Protein AF-A0A5N5QIC4-F1 (afdb_monomer_lite)

Foldseek 3Di:
DDDDDDDDDDDDDDDDDDDDDDDDDDDDDDDDDDDDDDDDDDDDDDDDDDDDDDDDDDDDDDDDDDDDDDDPDPDPPQDPPDPQDPLLVLLLVLLVVLLVLLVVLLCLLQPQLLVLLVVLLVLLVVLLVQVVPAPPPDDRDCVVVVVSVVVNVVSLVSNVVSLVSLVVSLVVLVVSLVVLVVSLVVVCVVPNPVCQQVDASDPPQHGRSVVVSVVSVVLSVLSVVLSVLLVLLSLLSNLLSVPSPPVPVVPDDDDDDDDDDPDDPDPDPPPPDRSPCDPVVDRDDSVRNVVSSVVSNVSSVVSVVVSVVSSVNSCSVNVVVVVSSVVSVVVVD

Radius of gyration: 32.54 Å; chains: 1; bounding box: 91×90×84 Å

Organism: NCBI:txid1582974

Secondary structure (DSSP, 8-state):
-------------------------------------------------------------------------------------HHHHHHHHHHHHHHHHHHHHHHIIIIIIHHHHHHHHHHHHHHHHHHHTS-TTSPPPHHHHHHHHHHHHHHHHHHHHHHHHHHHHHHHHHHHHHHHHHHHHHHHHHH-HHHHHH-BSSTTTS-BHHHHHHHHHHHHHHHHHHHHHHHHHHHHHHHHHH-SSSSTTSS----------------S----SS----TT-PPPPHHHHHHHHHHHHHHHHHHHHHHHHHHHHHHHHHHHHHHHHHHHHHT--

pLDDT: mean 77.01, std 21.39, range [36.22, 98.38]

Structure (mmCIF, N/CA/C/O backbone):
data_AF-A0A5N5QIC4-F1
#
_entry.id   AF-A0A5N5QIC4-F1
#
loop_
_atom_site.group_PDB
_atom_site.id
_atom_site.type_symbol
_atom_site.label_atom_id
_atom_site.label_alt_id
_atom_site.label_comp_id
_atom_site.label_asym_id
_atom_site.label_entity_id
_atom_site.label_seq_id
_atom_site.pdbx_PDB_ins_code
_atom_site.Cartn_x
_atom_site.Cartn_y
_atom_site.Cartn_z
_atom_site.occupancy
_atom_site.B_iso_or_equiv
_atom_site.auth_seq_id
_atom_site.auth_comp_id
_atom_site.auth_asym_id
_atom_site.auth_atom_id
_atom_site.pdbx_PDB_model_num
ATOM 1 N N . MET A 1 1 ? 21.486 -48.100 10.233 1.00 45.78 1 MET A N 1
ATOM 2 C CA . MET A 1 1 ? 21.607 -48.459 8.801 1.00 45.78 1 MET A CA 1
ATOM 3 C C . MET A 1 1 ? 20.317 -49.123 8.325 1.00 45.78 1 MET A C 1
ATOM 5 O O . MET A 1 1 ? 20.041 -50.227 8.768 1.00 45.78 1 MET A O 1
ATOM 9 N N . SER A 1 2 ? 19.534 -48.437 7.484 1.00 41.03 2 SER A N 1
ATOM 10 C CA . SER A 1 2 ? 18.458 -48.936 6.587 1.00 41.03 2 SER A CA 1
ATOM 11 C C . SER A 1 2 ? 17.456 -47.796 6.393 1.00 41.03 2 SER A C 1
ATOM 13 O O . SER A 1 2 ? 16.821 -47.376 7.347 1.00 41.03 2 SER A O 1
ATOM 15 N N . LYS A 1 3 ? 17.511 -47.084 5.262 1.00 47.09 3 LYS A N 1
ATOM 16 C CA . LYS A 1 3 ? 16.831 -47.394 3.987 1.00 47.09 3 LYS A CA 1
ATOM 17 C C . LYS A 1 3 ? 15.308 -47.242 4.096 1.00 47.09 3 LYS A C 1
ATOM 19 O O . LYS A 1 3 ? 14.648 -48.163 4.561 1.00 47.09 3 LYS A O 1
ATOM 24 N N . ARG A 1 4 ? 14.775 -46.159 3.517 1.00 57.19 4 ARG A N 1
ATOM 25 C CA . ARG A 1 4 ? 13.918 -46.196 2.312 1.00 57.19 4 ARG A CA 1
ATOM 26 C C . ARG A 1 4 ? 13.495 -44.775 1.921 1.00 57.19 4 ARG A C 1
ATOM 28 O O . ARG A 1 4 ? 12.707 -44.135 2.600 1.00 57.19 4 ARG A O 1
ATOM 35 N N . LEU A 1 5 ? 14.074 -44.319 0.813 1.00 51.91 5 LEU A N 1
ATOM 36 C CA . LEU A 1 5 ? 13.647 -43.162 0.036 1.00 51.91 5 LEU A CA 1
ATOM 37 C C . LEU A 1 5 ? 12.333 -43.525 -0.666 1.00 51.91 5 LEU A C 1
ATOM 39 O O . LEU A 1 5 ? 12.271 -44.551 -1.347 1.00 51.91 5 LEU A O 1
ATOM 43 N N . ALA A 1 6 ? 11.299 -42.706 -0.488 1.00 53.69 6 ALA A N 1
ATOM 44 C CA . ALA A 1 6 ? 10.073 -42.788 -1.267 1.00 53.69 6 ALA A CA 1
ATOM 45 C C . ALA A 1 6 ? 10.261 -41.984 -2.560 1.00 53.69 6 ALA A C 1
ATOM 47 O O . ALA A 1 6 ? 10.468 -40.774 -2.545 1.00 53.69 6 ALA A O 1
ATOM 48 N N . SER A 1 7 ? 10.240 -42.713 -3.671 1.00 53.03 7 SER A N 1
ATOM 49 C CA . SER A 1 7 ? 10.192 -42.215 -5.038 1.00 53.03 7 SER A CA 1
ATOM 50 C C . SER A 1 7 ? 8.800 -41.644 -5.319 1.00 53.03 7 SER A C 1
ATOM 52 O O . SER A 1 7 ? 7.812 -42.362 -5.196 1.00 53.03 7 SER A O 1
ATOM 54 N N . PHE A 1 8 ? 8.726 -40.372 -5.714 1.00 57.00 8 PHE A N 1
ATOM 55 C CA . PHE A 1 8 ? 7.554 -39.803 -6.379 1.00 57.00 8 PHE A CA 1
ATOM 56 C C . PHE A 1 8 ? 7.860 -39.690 -7.872 1.00 57.00 8 PHE A C 1
ATOM 58 O O . PHE A 1 8 ? 8.434 -38.710 -8.338 1.00 57.00 8 PHE A O 1
ATOM 65 N N . GLY A 1 9 ? 7.512 -40.745 -8.607 1.00 48.75 9 GLY A N 1
ATOM 66 C CA . GLY A 1 9 ? 7.309 -40.697 -10.049 1.00 48.75 9 GLY A CA 1
ATOM 67 C C . GLY A 1 9 ? 5.822 -40.494 -10.329 1.00 48.75 9 GLY A C 1
ATOM 68 O O . GLY A 1 9 ? 5.005 -41.322 -9.936 1.00 48.75 9 GLY A O 1
ATOM 69 N N . GLY A 1 10 ? 5.478 -39.395 -10.994 1.00 51.78 10 GLY A N 1
ATOM 70 C CA . GLY A 1 10 ? 4.132 -39.091 -11.479 1.00 51.78 10 GLY A CA 1
ATOM 71 C C . GLY A 1 10 ? 4.208 -38.185 -12.714 1.00 51.78 10 GLY A C 1
ATOM 72 O O . GLY A 1 10 ? 5.195 -37.470 -12.865 1.00 51.78 10 GLY A O 1
ATOM 73 N N . PRO A 1 11 ? 3.247 -38.282 -13.647 1.00 61.12 11 PRO A N 1
ATOM 74 C CA . PRO A 1 11 ? 3.553 -38.500 -15.057 1.00 61.12 11 PRO A CA 1
ATOM 75 C C . PRO A 1 11 ? 3.564 -37.237 -15.923 1.00 61.12 11 PRO A C 1
ATOM 77 O O . PRO A 1 11 ? 2.835 -36.274 -15.699 1.00 61.12 11 PRO A O 1
ATOM 80 N N . SER A 1 12 ? 4.375 -37.311 -16.976 1.00 51.31 12 SER A N 1
ATOM 81 C CA . SER A 1 12 ? 4.409 -36.402 -18.116 1.00 51.31 12 SER A CA 1
ATOM 82 C C . SER A 1 12 ? 3.053 -36.347 -18.824 1.00 51.31 12 SER A C 1
ATOM 84 O O . SER A 1 12 ? 2.546 -37.374 -19.270 1.00 51.31 12 SER A O 1
ATOM 86 N N . ALA A 1 13 ? 2.514 -35.144 -19.008 1.00 54.25 13 ALA A N 1
ATOM 87 C CA . ALA A 1 13 ? 1.453 -34.881 -19.970 1.00 54.25 13 ALA A CA 1
ATOM 88 C C . ALA A 1 13 ? 1.955 -33.861 -21.004 1.00 54.25 13 ALA A C 1
ATOM 90 O O . ALA A 1 13 ? 2.082 -32.679 -20.683 1.00 54.25 13 ALA A O 1
ATOM 91 N N . PRO A 1 14 ? 2.250 -34.284 -22.244 1.00 58.47 14 PRO A N 1
ATOM 92 C CA . PRO A 1 14 ? 2.300 -33.392 -23.386 1.00 58.47 14 PRO A CA 1
ATOM 93 C C . PRO A 1 14 ? 0.956 -33.461 -24.121 1.00 58.47 14 PRO A C 1
ATOM 95 O O . PRO A 1 14 ? 0.564 -34.515 -24.615 1.00 58.47 14 PRO A O 1
ATOM 98 N N . SER A 1 15 ? 0.249 -32.340 -24.231 1.00 54.03 15 SER A N 1
ATOM 99 C CA . SER A 1 15 ? -0.803 -32.203 -25.240 1.00 54.03 15 SER A CA 1
ATOM 100 C C . SER A 1 15 ? -0.787 -30.794 -25.803 1.00 54.03 15 SER A C 1
ATOM 102 O O . SER A 1 15 ? -1.420 -29.869 -25.302 1.00 54.03 15 SER A O 1
ATOM 104 N N . SER A 1 16 ? -0.012 -30.663 -26.869 1.00 50.53 16 SER A N 1
ATOM 105 C CA . SER A 1 16 ? -0.101 -29.616 -27.868 1.00 50.53 16 SER A CA 1
ATOM 106 C C . SER A 1 16 ? -1.484 -29.620 -28.527 1.00 50.53 16 SER A C 1
ATOM 108 O O . SER A 1 16 ? -1.992 -30.649 -28.965 1.00 50.53 16 SER A O 1
ATOM 110 N N . SER A 1 17 ? -2.088 -28.445 -28.659 1.00 52.72 17 SER A N 1
ATOM 111 C CA . SER A 1 17 ? -3.152 -28.199 -29.633 1.00 52.72 17 SER A CA 1
ATOM 112 C C . SER A 1 17 ? -2.960 -26.798 -30.211 1.00 52.72 17 SER A C 1
ATOM 114 O O . SER A 1 17 ? -3.081 -25.817 -29.475 1.00 52.72 17 SER A O 1
ATOM 116 N N . PRO A 1 18 ? -2.606 -26.675 -31.501 1.00 57.03 18 PRO A N 1
ATOM 117 C CA . PRO A 1 18 ? -2.523 -25.390 -32.173 1.00 57.03 18 PRO A CA 1
ATOM 118 C C . PRO A 1 18 ? -3.926 -24.974 -32.624 1.00 57.03 18 PRO A C 1
ATOM 120 O O . PRO A 1 18 ? -4.575 -25.688 -33.384 1.00 57.03 18 PRO A O 1
ATOM 123 N N . THR A 1 19 ? -4.390 -23.802 -32.189 1.00 51.00 19 THR A N 1
ATOM 124 C CA . THR A 1 19 ? -5.575 -23.176 -32.792 1.00 51.00 19 THR A CA 1
ATOM 125 C C . THR A 1 19 ? -5.096 -22.175 -33.833 1.00 51.00 19 THR A C 1
ATOM 127 O O . THR A 1 19 ? -4.650 -21.074 -33.513 1.00 51.00 19 THR A O 1
ATOM 130 N N . SER A 1 20 ? -5.132 -22.593 -35.095 1.00 53.81 20 SER A N 1
ATOM 131 C CA . SER A 1 20 ? -4.974 -21.711 -36.244 1.00 53.81 20 SER A CA 1
ATOM 132 C C . SER A 1 20 ? -6.266 -20.937 -36.504 1.00 53.81 20 SER A C 1
ATOM 134 O O . SER A 1 20 ? -7.323 -21.533 -36.653 1.00 53.81 20 SER A O 1
ATOM 136 N N . GLY A 1 21 ? -6.122 -19.621 -36.666 1.00 41.31 21 GLY A N 1
ATOM 137 C CA . GLY A 1 21 ? -6.802 -18.854 -37.709 1.00 41.31 21 GLY A CA 1
ATOM 138 C C . GLY A 1 21 ? -8.264 -18.469 -37.484 1.00 41.31 21 GLY A C 1
ATOM 139 O O . GLY A 1 21 ? -9.160 -19.253 -37.751 1.00 41.31 21 GLY A O 1
ATOM 140 N N . GLN A 1 22 ? -8.496 -17.181 -37.216 1.00 43.50 22 GLN A N 1
ATOM 141 C CA . GLN A 1 22 ? -9.349 -16.361 -38.085 1.00 43.50 22 GLN A CA 1
ATOM 142 C C . GLN A 1 22 ? -9.188 -14.873 -37.750 1.00 43.50 22 GLN A C 1
ATOM 144 O O . GLN A 1 22 ? -9.625 -14.387 -36.714 1.00 43.50 22 GLN A O 1
ATOM 149 N N . SER A 1 23 ? -8.555 -14.152 -38.674 1.00 49.09 23 SER A N 1
ATOM 150 C CA . SER A 1 23 ? -8.696 -12.708 -38.840 1.00 49.09 23 SER A CA 1
ATOM 151 C C . SER A 1 23 ? -9.596 -12.485 -40.051 1.00 49.09 23 SER A C 1
ATOM 153 O O . SER A 1 23 ? -9.357 -13.089 -41.102 1.00 49.09 23 SER A O 1
ATOM 155 N N . PRO A 1 24 ? -10.609 -11.618 -39.926 1.00 56.38 24 PRO A N 1
ATOM 156 C CA . PRO A 1 24 ? -10.842 -10.681 -41.006 1.00 56.38 24 PRO A CA 1
ATOM 157 C C . PRO A 1 24 ? -11.075 -9.260 -40.477 1.00 56.38 24 PRO A C 1
ATOM 159 O O . PRO A 1 24 ? -12.077 -8.946 -39.851 1.00 56.38 24 PRO A O 1
ATOM 162 N N . ASN A 1 25 ? -10.148 -8.383 -40.851 1.00 43.09 25 ASN A N 1
ATOM 163 C CA . ASN A 1 25 ? -10.460 -7.304 -41.785 1.00 43.09 25 ASN A CA 1
ATOM 164 C C . ASN A 1 25 ? -11.623 -6.362 -41.399 1.00 43.09 25 ASN A C 1
ATOM 166 O O . ASN A 1 25 ? -12.757 -6.539 -41.839 1.00 43.09 25 ASN A O 1
ATOM 170 N N . SER A 1 26 ? -11.299 -5.247 -40.745 1.00 54.25 26 SER A N 1
ATOM 171 C CA . SER A 1 26 ? -12.073 -4.009 -40.890 1.00 54.25 26 SER A CA 1
ATOM 172 C C . SER A 1 26 ? -11.131 -2.815 -41.043 1.00 54.25 26 SER A C 1
ATOM 174 O O . SER A 1 26 ? -10.339 -2.488 -40.161 1.00 54.25 26 SER A O 1
ATOM 176 N N . LYS A 1 27 ? -11.206 -2.211 -42.234 1.00 48.66 27 LYS A N 1
ATOM 177 C CA . LYS A 1 27 ? -10.480 -1.021 -42.691 1.00 48.66 27 LYS A CA 1
ATOM 178 C C . LYS A 1 27 ? -10.790 0.229 -41.845 1.00 48.66 27 LYS A C 1
ATOM 180 O O . LYS A 1 27 ? -11.874 0.322 -41.276 1.00 48.66 27 LYS A O 1
ATOM 185 N N . PRO A 1 28 ? -9.884 1.228 -41.844 1.00 50.50 28 PRO A N 1
ATOM 186 C CA . PRO A 1 28 ? -10.013 2.447 -41.055 1.00 50.50 28 PRO A CA 1
ATOM 187 C C . PRO A 1 28 ? -10.861 3.512 -41.767 1.00 50.50 28 PRO A C 1
ATOM 189 O O . PRO A 1 28 ? -10.635 3.820 -42.941 1.00 50.50 28 PRO A O 1
ATOM 192 N N . ALA A 1 29 ? -11.787 4.136 -41.037 1.00 48.84 29 ALA A N 1
ATOM 193 C CA . ALA A 1 29 ? -12.442 5.366 -41.468 1.00 48.84 29 ALA A CA 1
ATOM 194 C C . ALA A 1 29 ? -11.568 6.577 -41.101 1.00 48.84 29 ALA A C 1
ATOM 196 O O . ALA A 1 29 ? -11.361 6.899 -39.933 1.00 48.84 29 ALA A O 1
ATOM 197 N N . LYS A 1 30 ? -11.043 7.242 -42.134 1.00 45.59 30 LYS A N 1
ATOM 198 C CA . LYS A 1 30 ? -10.496 8.602 -42.087 1.00 45.59 30 LYS A CA 1
ATOM 199 C C . LYS A 1 30 ? -11.647 9.606 -42.170 1.00 45.59 30 LYS A C 1
ATOM 201 O O . LYS A 1 30 ? -12.316 9.602 -43.192 1.00 45.59 30 LYS A O 1
ATOM 206 N N . THR A 1 31 ? -11.751 10.532 -41.217 1.00 43.56 31 THR A N 1
ATOM 207 C CA . THR A 1 31 ? -12.212 11.931 -41.403 1.00 43.56 31 THR A CA 1
ATOM 208 C C . THR A 1 31 ? -11.775 12.714 -40.155 1.00 43.56 31 THR A C 1
ATOM 210 O O . THR A 1 31 ? -12.174 12.362 -39.056 1.00 43.56 31 THR A O 1
ATOM 213 N N . SER A 1 32 ? -10.765 13.588 -40.207 1.00 36.22 32 SER A N 1
ATOM 214 C CA . SER A 1 32 ? -10.774 14.957 -40.760 1.00 36.22 32 SER A CA 1
ATOM 215 C C . SER A 1 32 ? -11.558 15.962 -39.901 1.00 36.22 32 SER A C 1
ATOM 217 O O . SER A 1 32 ? -12.776 15.878 -39.825 1.00 36.22 32 SER A O 1
ATOM 219 N N . GLY A 1 33 ? -10.844 16.953 -39.349 1.00 38.94 33 GLY A N 1
ATOM 220 C CA . GLY A 1 33 ? -11.388 18.155 -38.692 1.00 38.94 33 GLY A CA 1
ATOM 221 C C . GLY A 1 33 ? -10.603 18.507 -37.424 1.00 38.94 33 GLY A C 1
ATOM 222 O O . GLY A 1 33 ? -10.962 18.073 -36.343 1.00 38.94 33 GLY A O 1
ATOM 223 N N . LYS A 1 34 ? -9.409 19.119 -37.488 1.00 41.22 34 LYS A N 1
ATOM 224 C CA . LYS A 1 34 ? -9.208 20.582 -37.580 1.00 41.22 34 LYS A CA 1
ATOM 225 C C . LYS A 1 34 ? -10.281 21.369 -36.815 1.00 41.22 34 LYS A C 1
ATOM 227 O O . LYS A 1 34 ? -11.386 21.504 -37.322 1.00 41.22 34 LYS A O 1
ATOM 232 N N . ASN A 1 35 ? -9.922 21.903 -35.642 1.00 41.69 35 ASN A N 1
ATOM 233 C CA . ASN A 1 35 ? -9.941 23.343 -35.328 1.00 41.69 35 ASN A CA 1
ATOM 234 C C . ASN A 1 35 ? -9.672 23.575 -33.828 1.00 41.69 35 ASN A C 1
ATOM 236 O O . ASN A 1 35 ? -10.571 23.473 -33.005 1.00 41.69 35 ASN A O 1
ATOM 240 N N . ASN A 1 36 ? -8.435 23.953 -33.498 1.00 43.06 36 ASN A N 1
ATOM 241 C CA . ASN A 1 36 ? -8.158 24.874 -32.392 1.00 43.06 36 ASN A CA 1
ATOM 242 C C . ASN A 1 36 ? -8.118 26.280 -33.004 1.00 43.06 36 ASN A C 1
ATOM 244 O O . ASN A 1 36 ? -7.556 26.437 -34.095 1.00 43.06 36 ASN A O 1
ATOM 248 N N . PRO A 1 37 ? -8.669 27.305 -32.335 1.00 52.66 37 PRO A N 1
ATOM 249 C CA . PRO A 1 37 ? -7.729 28.258 -31.750 1.00 52.66 37 PRO A CA 1
ATOM 250 C C . PRO A 1 37 ? -8.196 28.946 -30.454 1.00 52.66 37 PRO A C 1
ATOM 252 O O . PRO A 1 37 ? -9.382 29.091 -30.180 1.00 52.66 37 PRO A O 1
ATOM 255 N N . LYS A 1 38 ? -7.191 29.537 -29.795 1.00 43.12 38 LYS A N 1
ATOM 256 C CA . LYS A 1 38 ? -7.239 30.695 -28.884 1.00 43.12 38 LYS A CA 1
ATOM 257 C C . LYS A 1 38 ? -7.566 30.439 -27.412 1.00 43.12 38 LYS A C 1
ATOM 259 O O . LYS A 1 38 ? -8.650 30.721 -26.919 1.00 43.12 38 LYS A O 1
ATOM 264 N N . LEU A 1 39 ? -6.478 30.117 -26.709 1.00 44.19 39 LEU A N 1
ATOM 265 C CA . LEU A 1 39 ? -6.077 30.804 -25.481 1.00 44.19 39 LEU A CA 1
ATOM 266 C C . LEU A 1 39 ? -6.274 32.328 -25.634 1.00 44.19 39 LEU A C 1
ATOM 268 O O . LEU A 1 39 ? -5.735 32.938 -26.563 1.00 44.19 39 LEU A O 1
ATOM 272 N N . LYS A 1 40 ? -7.037 32.928 -24.722 1.00 49.84 40 LYS A N 1
ATOM 273 C CA . LYS A 1 40 ? -6.948 34.346 -24.380 1.00 49.84 40 LYS A CA 1
ATOM 274 C C . LYS A 1 40 ? -6.878 34.453 -22.868 1.00 49.84 40 LYS A C 1
ATOM 276 O O . LYS A 1 40 ? -7.738 33.930 -22.166 1.00 49.84 40 LYS A O 1
ATOM 281 N N . ASP A 1 41 ? -5.830 35.134 -22.440 1.00 49.50 41 ASP A N 1
ATOM 282 C CA . ASP A 1 41 ? -5.569 35.594 -21.091 1.00 49.50 41 ASP A CA 1
ATOM 283 C C . ASP A 1 41 ? -6.769 36.341 -20.507 1.00 49.50 41 ASP A C 1
ATOM 285 O O . ASP A 1 41 ? -7.331 37.235 -21.144 1.00 49.50 41 ASP A O 1
ATOM 289 N N . ALA A 1 42 ? -7.119 36.005 -19.270 1.00 45.34 42 ALA A N 1
ATOM 290 C CA . ALA A 1 42 ? -7.846 36.895 -18.381 1.00 45.34 42 ALA A CA 1
ATOM 291 C C . ALA A 1 42 ? -7.541 36.495 -16.937 1.00 45.34 42 ALA A C 1
ATOM 293 O O . ALA A 1 42 ? -8.175 35.613 -16.364 1.00 45.34 42 ALA A O 1
ATOM 294 N N . THR A 1 43 ? -6.543 37.157 -16.363 1.00 50.84 43 THR A N 1
ATOM 295 C CA . THR A 1 43 ? -6.376 37.327 -14.922 1.00 50.84 43 THR A CA 1
ATOM 296 C C . THR A 1 43 ? -7.540 38.167 -14.396 1.00 50.84 43 THR A C 1
A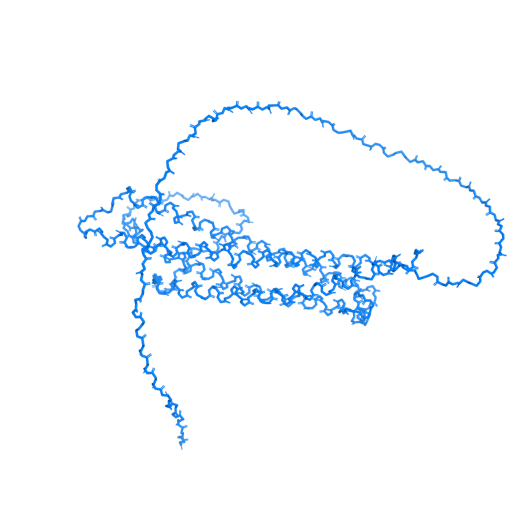TOM 298 O O . THR A 1 43 ? -7.764 39.261 -14.919 1.00 50.84 43 THR A O 1
ATOM 301 N N . PRO A 1 44 ? -8.222 37.754 -13.319 1.00 51.84 44 PRO A N 1
ATOM 302 C CA . PRO A 1 44 ? -8.882 38.697 -12.441 1.00 51.84 44 PRO A CA 1
ATOM 303 C C . PRO A 1 44 ? -8.188 38.683 -11.080 1.00 51.84 44 PRO A C 1
ATOM 305 O O . PRO A 1 44 ? -8.338 37.761 -10.281 1.00 51.84 44 PRO A O 1
ATOM 308 N N . SER A 1 45 ? -7.450 39.759 -10.812 1.00 50.94 45 SER A N 1
ATOM 309 C CA . SER A 1 45 ? -7.263 40.247 -9.450 1.00 50.94 45 SER A CA 1
ATOM 310 C C . SER A 1 45 ? -8.634 40.455 -8.812 1.00 50.94 45 SER A C 1
ATOM 312 O O . SER A 1 45 ? -9.483 41.145 -9.382 1.00 50.94 45 SER A O 1
ATOM 314 N N . SER A 1 46 ? -8.844 39.932 -7.607 1.00 44.75 46 SER A N 1
ATOM 315 C CA . SER A 1 46 ? -9.821 40.518 -6.694 1.00 44.75 46 SER A CA 1
ATOM 316 C C . SER A 1 46 ? -9.518 40.226 -5.229 1.00 44.75 46 SER A C 1
ATOM 318 O O . SER A 1 46 ? -8.840 39.246 -4.919 1.00 44.75 46 SER A O 1
ATOM 320 N N . PRO A 1 47 ? -9.949 41.145 -4.351 1.00 53.53 47 PRO A N 1
ATOM 321 C CA . PRO A 1 47 ? -9.378 41.393 -3.041 1.00 53.53 47 PRO A CA 1
ATOM 322 C C . PRO A 1 47 ? -10.095 40.588 -1.957 1.00 53.53 47 PRO A C 1
ATOM 324 O O . PRO A 1 47 ? -11.218 40.121 -2.136 1.00 53.53 47 PRO A O 1
ATOM 327 N N . GLY A 1 48 ? -9.436 40.446 -0.807 1.00 46.50 48 GLY A N 1
ATOM 328 C CA . GLY A 1 48 ? -10.039 39.834 0.373 1.00 46.50 48 GLY A CA 1
ATOM 329 C C . GLY A 1 48 ? -11.257 40.599 0.903 1.00 46.50 48 GLY A C 1
ATOM 330 O O . GLY A 1 48 ? -11.494 41.755 0.548 1.00 46.50 48 GLY A O 1
ATOM 331 N N . PRO A 1 49 ? -11.985 39.966 1.831 1.00 53.19 49 PRO A N 1
ATOM 332 C CA . PRO A 1 49 ? -12.537 40.711 2.948 1.00 53.19 49 PRO A CA 1
ATOM 333 C C . PRO A 1 49 ? -12.277 40.015 4.291 1.00 53.19 49 PRO A C 1
ATOM 335 O O . PRO A 1 49 ? -12.616 38.858 4.529 1.00 53.19 49 PRO A O 1
ATOM 338 N N . THR A 1 50 ? -11.663 40.795 5.174 1.00 51.03 50 THR A N 1
ATOM 339 C CA . THR A 1 50 ? -11.996 40.994 6.588 1.00 51.03 50 THR A CA 1
ATOM 340 C C . THR A 1 50 ? -13.172 40.158 7.111 1.00 51.03 50 THR A C 1
ATOM 342 O O . THR A 1 50 ? -14.315 40.379 6.717 1.00 51.03 50 THR A O 1
ATOM 345 N N . SER A 1 51 ? -12.912 39.274 8.079 1.00 45.56 51 SER A N 1
ATOM 346 C CA . SER A 1 51 ? -13.958 38.723 8.949 1.00 45.56 51 SER A CA 1
ATOM 347 C C . SER A 1 51 ? -13.823 39.263 10.377 1.00 45.56 51 SER A C 1
ATOM 349 O O . SER A 1 51 ? -12.711 39.307 10.911 1.00 45.56 51 SER A O 1
ATOM 351 N N . PRO A 1 52 ? -14.935 39.704 10.993 1.00 55.88 52 PRO A N 1
ATOM 352 C CA . PRO A 1 52 ? -14.939 40.370 12.282 1.00 55.88 52 PRO A CA 1
ATOM 353 C C . PRO A 1 52 ? -14.921 39.393 13.463 1.00 55.88 52 PRO A C 1
ATOM 355 O O . PRO A 1 52 ? -15.568 38.347 13.489 1.00 55.88 52 PRO A O 1
ATOM 358 N N . ARG A 1 53 ? -14.194 39.841 14.482 1.00 49.16 53 ARG A N 1
ATOM 359 C CA . ARG A 1 53 ? -14.158 39.394 15.873 1.00 49.16 53 ARG A CA 1
ATOM 360 C C . ARG A 1 53 ? -15.577 39.304 16.460 1.00 49.16 53 ARG A C 1
ATOM 362 O O . ARG A 1 53 ? -16.244 40.324 16.607 1.00 49.16 53 ARG A O 1
ATOM 369 N N . ARG A 1 54 ? -16.033 38.095 16.813 1.00 50.28 54 ARG A N 1
ATOM 370 C CA . ARG A 1 54 ? -17.252 37.879 17.613 1.00 50.28 54 ARG A CA 1
ATOM 371 C C . ARG A 1 54 ? -16.943 38.089 19.096 1.00 50.28 54 ARG A C 1
ATOM 373 O O . ARG A 1 54 ? -16.143 37.360 19.675 1.00 50.28 54 ARG A O 1
ATOM 380 N N . GLU A 1 55 ? -17.594 39.080 19.694 1.00 45.06 55 GLU A N 1
ATOM 381 C CA . GLU A 1 55 ? -17.689 39.269 21.141 1.00 45.06 55 GLU A CA 1
ATOM 382 C C . GLU A 1 55 ? -18.800 38.370 21.699 1.00 45.06 55 GLU A C 1
ATOM 384 O O . GLU A 1 55 ? -19.961 38.476 21.302 1.00 45.06 55 GLU A O 1
ATOM 389 N N . ASN A 1 56 ? -18.451 37.480 22.629 1.00 46.47 56 ASN A N 1
ATOM 390 C CA . ASN A 1 56 ? -19.424 36.691 23.377 1.00 46.47 56 ASN A CA 1
ATOM 391 C C . ASN A 1 56 ? -19.953 37.521 24.552 1.00 46.47 56 ASN A C 1
ATOM 393 O O . ASN A 1 56 ? -19.265 37.723 25.552 1.00 46.47 56 ASN A O 1
ATOM 397 N N . LYS A 1 57 ? -21.196 37.995 24.423 1.00 55.94 57 LYS A N 1
ATOM 398 C CA . LYS A 1 57 ? -21.948 38.663 25.486 1.00 55.94 57 LYS A CA 1
ATOM 399 C C . LYS A 1 57 ? -22.632 37.621 26.372 1.00 55.94 57 LYS A C 1
ATOM 401 O O . LYS A 1 57 ? -23.584 36.960 25.966 1.00 55.94 57 LYS A O 1
ATOM 406 N N . VAL A 1 58 ? -22.134 37.510 27.599 1.00 50.94 58 VAL A N 1
ATOM 407 C CA . VAL A 1 58 ? -22.759 36.803 28.722 1.00 50.94 58 VAL A CA 1
ATOM 408 C C . VAL A 1 58 ? -24.094 37.478 29.043 1.00 50.94 58 VAL A C 1
ATOM 410 O O . VAL A 1 58 ? -24.127 38.679 29.309 1.00 50.94 58 VAL A O 1
ATOM 413 N N . THR A 1 59 ? -25.190 36.716 29.029 1.00 50.62 59 THR A N 1
ATOM 414 C CA . THR A 1 59 ? -26.483 37.179 29.554 1.00 50.62 59 THR A CA 1
ATOM 415 C C . THR A 1 59 ? -27.043 36.124 30.500 1.00 50.62 59 THR A C 1
ATOM 417 O O . THR A 1 59 ? -27.285 34.984 30.119 1.00 50.62 59 THR A O 1
ATOM 420 N N . SER A 1 60 ? -27.188 36.528 31.756 1.00 49.53 60 SER A N 1
ATOM 421 C CA . SER A 1 60 ? -27.575 35.746 32.924 1.00 49.53 60 SER A CA 1
ATOM 422 C C . SER A 1 60 ? -28.982 36.134 33.384 1.00 49.53 60 SER A C 1
ATOM 424 O O . SER A 1 60 ? -29.131 37.213 33.954 1.00 49.53 60 SER A O 1
ATOM 426 N N . HIS A 1 61 ? -29.998 35.288 33.194 1.00 43.16 61 HIS A N 1
ATOM 427 C CA . HIS A 1 61 ? -31.339 35.386 33.813 1.00 43.16 61 HIS A CA 1
ATOM 428 C C . HIS A 1 61 ? -31.686 33.956 34.287 1.00 43.16 61 HIS A C 1
ATOM 430 O O . HIS A 1 61 ? -31.673 33.046 33.469 1.00 43.16 61 HIS A O 1
ATOM 436 N N . SER A 1 62 ? -31.737 33.585 35.570 1.00 41.66 62 SER A N 1
ATOM 437 C CA . SER A 1 62 ? -32.514 34.034 36.741 1.00 41.66 62 SER A CA 1
ATOM 438 C C . SER A 1 62 ? -34.031 33.783 36.664 1.00 41.66 62 SER A C 1
ATOM 440 O O . SER A 1 62 ? -34.766 34.557 36.067 1.00 41.66 62 SER A O 1
ATOM 442 N N . ILE A 1 63 ? -34.424 32.707 37.364 1.00 47.28 63 ILE A N 1
ATOM 443 C CA . ILE A 1 63 ? -35.612 32.485 38.214 1.00 47.28 63 ILE A CA 1
ATOM 444 C C . ILE A 1 63 ? -37.005 32.563 37.564 1.00 47.28 63 ILE A C 1
ATOM 446 O O . ILE A 1 63 ? -37.542 33.627 37.284 1.00 47.28 63 ILE A O 1
ATOM 450 N N . GLY A 1 64 ? -37.664 31.399 37.530 1.00 38.97 64 GLY A N 1
ATOM 451 C CA . GLY A 1 64 ? -39.107 31.252 37.348 1.00 38.97 64 GLY A CA 1
ATOM 452 C C . GLY A 1 64 ? -39.594 29.916 37.909 1.00 38.97 64 GLY A C 1
ATOM 453 O O . GLY A 1 64 ? -39.694 28.932 37.190 1.00 38.97 64 GLY A O 1
ATOM 454 N N . SER A 1 65 ? -39.847 29.887 39.218 1.00 53.59 65 SER A N 1
ATOM 455 C CA . SER A 1 65 ? -40.485 28.787 39.948 1.00 53.59 65 SER A CA 1
ATOM 456 C C . SER A 1 65 ? -41.993 28.804 39.696 1.00 53.59 65 SER A C 1
ATOM 458 O O . SER A 1 65 ? -42.650 29.777 40.062 1.00 53.59 65 SER A O 1
ATOM 460 N N . VAL A 1 66 ? -42.552 27.727 39.133 1.00 46.94 66 VAL A N 1
ATOM 461 C CA . VAL A 1 66 ? -43.988 27.429 39.225 1.00 46.94 66 VAL A CA 1
ATOM 462 C C . VAL A 1 66 ? -44.174 25.935 39.477 1.00 46.94 66 VAL A C 1
ATOM 464 O O . VAL A 1 66 ? -43.671 25.075 38.762 1.00 46.94 66 VAL A O 1
ATOM 467 N N . ARG A 1 67 ? -44.890 25.657 40.561 1.00 50.16 67 ARG A N 1
ATOM 468 C CA . ARG A 1 67 ? -45.181 24.356 41.151 1.00 50.16 67 ARG A CA 1
ATOM 469 C C . ARG A 1 67 ? -46.649 24.055 40.865 1.00 50.16 67 ARG A C 1
ATOM 471 O O . ARG A 1 67 ? -47.486 24.784 41.384 1.00 50.16 67 ARG A O 1
ATOM 478 N N . ALA A 1 68 ? -46.980 23.003 40.115 1.00 46.91 68 ALA A N 1
ATOM 479 C CA . ALA A 1 68 ? -48.336 22.446 40.122 1.00 46.91 68 ALA A CA 1
ATOM 480 C C . ALA A 1 68 ? -48.429 21.036 39.516 1.00 46.91 68 ALA A C 1
ATOM 482 O O . ALA A 1 68 ? -47.817 20.743 38.499 1.00 46.91 68 ALA A O 1
ATOM 483 N N . ALA A 1 69 ? -49.295 20.245 40.156 1.00 44.16 69 ALA A N 1
ATOM 484 C CA . ALA A 1 69 ? -49.987 19.047 39.680 1.00 44.16 69 ALA A CA 1
ATOM 485 C C . ALA A 1 69 ? -49.170 17.755 39.474 1.00 44.16 69 ALA A C 1
ATOM 487 O O . ALA A 1 69 ? -48.714 17.410 38.391 1.00 44.16 69 ALA A O 1
ATOM 488 N N . ARG A 1 70 ? -49.112 16.973 40.562 1.00 50.78 70 ARG A N 1
ATOM 489 C CA . ARG A 1 70 ? -48.955 15.516 40.537 1.00 50.78 70 ARG A CA 1
ATOM 490 C C . ARG A 1 70 ? -50.205 14.894 39.907 1.00 50.78 70 ARG A C 1
ATOM 492 O O . ARG A 1 70 ? -51.232 14.791 40.574 1.00 50.78 70 ARG A O 1
ATOM 499 N N . THR A 1 71 ? -50.079 14.432 38.673 1.00 48.97 71 THR A N 1
ATOM 500 C CA . THR A 1 71 ? -50.992 13.459 38.069 1.00 48.97 71 THR A CA 1
ATOM 501 C C . THR A 1 71 ? -50.196 12.168 37.935 1.00 48.97 71 THR A C 1
ATOM 503 O O . THR A 1 71 ? -49.153 12.145 37.287 1.00 48.97 71 THR A O 1
ATOM 506 N N . ALA A 1 72 ? -50.621 11.119 38.640 1.00 53.75 72 ALA A N 1
ATOM 507 C CA . ALA A 1 72 ? -50.002 9.801 38.594 1.00 53.75 72 ALA A CA 1
ATOM 508 C C . ALA A 1 72 ? -50.374 9.119 37.271 1.00 53.75 72 ALA A C 1
ATOM 510 O O . ALA A 1 72 ? -51.266 8.277 37.215 1.00 53.75 72 ALA A O 1
ATOM 511 N N . SER A 1 73 ? -49.712 9.538 36.197 1.00 46.09 73 SER A N 1
ATOM 512 C CA . SER A 1 73 ? -49.686 8.812 34.938 1.00 46.09 73 SER A CA 1
ATOM 513 C C . SER A 1 73 ? -48.779 7.606 35.137 1.00 46.09 73 SER A C 1
ATOM 515 O O . SER A 1 73 ? -47.629 7.744 35.556 1.00 46.09 73 SER A O 1
ATOM 517 N N . ILE A 1 74 ? -49.316 6.421 34.875 1.00 52.81 74 ILE A N 1
ATOM 518 C CA . ILE A 1 74 ? -48.550 5.191 34.705 1.00 52.81 74 ILE A CA 1
ATOM 519 C C . ILE A 1 74 ? -47.555 5.483 33.580 1.00 52.81 74 ILE A C 1
ATOM 521 O O . ILE A 1 74 ? -47.931 5.551 32.414 1.00 52.81 74 ILE A O 1
ATOM 525 N N . ALA A 1 75 ? -46.319 5.798 33.966 1.00 55.25 75 ALA A N 1
ATOM 526 C CA . ALA A 1 75 ? -45.252 6.185 33.064 1.00 55.25 75 ALA A CA 1
ATOM 527 C C . ALA A 1 75 ? -44.873 4.959 32.234 1.00 55.25 75 ALA A C 1
ATOM 529 O O . ALA A 1 75 ? -44.103 4.106 32.681 1.00 55.25 75 ALA A O 1
ATOM 530 N N . LEU A 1 76 ? -45.462 4.863 31.041 1.00 54.31 76 LEU A N 1
ATOM 531 C CA . LEU A 1 76 ? -44.853 4.164 29.921 1.00 54.31 76 LEU A CA 1
ATOM 532 C C . LEU A 1 76 ? -43.431 4.708 29.825 1.00 54.31 76 LEU A C 1
ATOM 534 O O . LEU A 1 76 ? -43.202 5.900 29.637 1.00 54.31 76 LEU A O 1
ATOM 538 N N . LYS A 1 77 ? -42.497 3.835 30.177 1.00 54.56 77 LYS A N 1
ATOM 539 C CA . LYS A 1 77 ? -41.083 4.124 30.321 1.00 54.56 77 LYS A CA 1
ATOM 540 C C . LYS A 1 77 ? -40.568 4.370 28.908 1.00 54.56 77 LYS A C 1
ATOM 542 O O . LYS A 1 77 ? -40.263 3.402 28.224 1.00 54.56 77 LYS A O 1
ATOM 547 N N . GLU A 1 78 ? -40.562 5.632 28.480 1.00 52.03 78 GLU A N 1
ATOM 548 C CA . GLU A 1 78 ? -39.961 6.038 27.209 1.00 52.03 78 GLU A CA 1
ATOM 549 C C . GLU A 1 78 ? -38.573 5.386 27.097 1.00 52.03 78 GLU A C 1
ATOM 551 O O . GLU A 1 78 ? -37.791 5.453 28.065 1.00 52.03 78 GLU A O 1
ATOM 556 N N . PRO A 1 79 ? -38.275 4.700 25.980 1.00 53.53 79 PRO A N 1
ATOM 557 C CA . PRO A 1 79 ? -36.941 4.195 25.728 1.00 53.53 79 PRO A CA 1
ATOM 558 C C . PRO A 1 79 ? -36.017 5.411 25.678 1.00 53.53 79 PRO A C 1
ATOM 560 O O . PRO A 1 79 ? -36.121 6.281 24.820 1.00 53.53 79 PRO A O 1
ATOM 563 N N . ARG A 1 80 ? -35.149 5.542 26.686 1.00 57.69 80 ARG A N 1
ATOM 564 C CA . ARG A 1 80 ? -34.137 6.596 26.679 1.00 57.69 80 ARG A CA 1
ATOM 565 C C . ARG A 1 80 ? -33.208 6.295 25.514 1.00 57.69 80 ARG A C 1
ATOM 567 O O . ARG A 1 80 ? -32.429 5.351 25.643 1.00 57.69 80 ARG A O 1
ATOM 574 N N . ALA A 1 81 ? -33.277 7.113 24.462 1.00 60.84 81 ALA A N 1
ATOM 575 C CA . ALA A 1 81 ? -32.284 7.154 23.396 1.00 60.84 81 ALA A CA 1
ATOM 576 C C . ALA A 1 81 ? -30.897 7.026 24.035 1.00 60.84 81 ALA A C 1
ATOM 578 O O . ALA A 1 81 ? -30.506 7.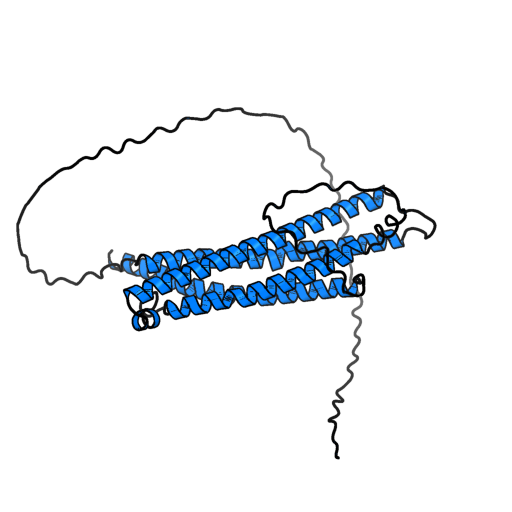840 24.887 1.00 60.84 81 ALA A O 1
ATOM 579 N N . ARG A 1 82 ? -30.209 5.922 23.740 1.00 68.12 82 ARG A N 1
ATOM 580 C CA . ARG A 1 82 ? -28.945 5.596 24.399 1.00 68.12 82 ARG A CA 1
ATOM 581 C C . ARG A 1 82 ? -27.917 6.639 23.982 1.00 68.12 82 ARG A C 1
ATOM 583 O O . ARG A 1 82 ? -27.452 6.658 22.849 1.00 68.12 82 ARG A O 1
ATOM 590 N N . SER A 1 83 ? -27.553 7.527 24.904 1.00 80.25 83 SER A N 1
ATOM 591 C CA . SER A 1 83 ? -26.522 8.528 24.642 1.00 80.25 83 SER A CA 1
ATOM 592 C C . SER A 1 83 ? -25.179 7.830 24.415 1.00 80.25 83 SER A C 1
ATOM 594 O O . SER A 1 83 ? -24.642 7.239 25.356 1.00 80.25 83 SER A O 1
ATOM 596 N N . GLU A 1 84 ? -24.645 7.909 23.191 1.00 86.12 84 GLU A N 1
ATOM 597 C CA . GLU A 1 84 ? -23.297 7.440 22.842 1.00 86.12 84 GLU A CA 1
ATOM 598 C C . GLU A 1 84 ? -22.286 8.003 23.855 1.00 86.12 84 GLU A C 1
ATOM 600 O O . GLU A 1 84 ? -22.179 9.218 24.051 1.00 86.12 84 GLU A O 1
ATOM 605 N N . SER A 1 85 ? -21.549 7.122 24.534 1.00 89.56 85 SER A N 1
ATOM 606 C CA . SER A 1 85 ? -20.484 7.550 25.441 1.00 89.56 85 SER A CA 1
ATOM 607 C C . SER A 1 85 ? -19.340 8.203 24.657 1.00 89.56 85 SER A C 1
ATOM 609 O O . SER A 1 85 ? -19.088 7.885 23.492 1.00 89.56 85 SER A O 1
ATOM 611 N N . GLY A 1 86 ? -18.582 9.094 25.303 1.00 90.94 86 GLY A N 1
ATOM 612 C CA . GLY A 1 86 ? -17.427 9.735 24.659 1.00 90.94 86 GLY A CA 1
ATOM 613 C C . GLY A 1 86 ? -16.403 8.723 24.121 1.00 90.94 86 GLY A C 1
ATOM 614 O O . GLY A 1 86 ? -15.864 8.909 23.031 1.00 90.94 86 GLY A O 1
ATOM 615 N N . THR A 1 87 ? -16.193 7.620 24.846 1.00 90.19 87 THR A N 1
ATOM 616 C CA . THR A 1 87 ? -15.322 6.504 24.447 1.00 90.19 87 THR A CA 1
ATOM 617 C C . THR A 1 87 ? -15.825 5.813 23.181 1.00 90.19 87 THR A C 1
ATOM 619 O O . THR A 1 87 ? -15.061 5.639 22.234 1.00 90.19 87 THR A O 1
ATOM 622 N N . GLN A 1 88 ? -17.113 5.469 23.136 1.00 87.75 88 GLN A N 1
ATOM 623 C CA . GLN A 1 88 ? -17.762 4.863 21.970 1.00 87.75 88 GLN A CA 1
ATOM 624 C C . GLN A 1 88 ? -17.634 5.750 20.722 1.00 87.75 88 GLN A C 1
ATOM 626 O O . GLN A 1 88 ? -17.170 5.287 19.677 1.00 87.75 88 GLN A O 1
ATOM 631 N N . SER A 1 89 ? -17.924 7.048 20.862 1.00 91.25 89 SER A N 1
ATOM 632 C CA . SER A 1 89 ? -17.799 8.024 19.773 1.00 91.25 89 SER A CA 1
ATOM 633 C C . SER A 1 89 ? -16.369 8.125 19.245 1.00 91.25 89 SER A C 1
ATOM 635 O O . SER A 1 89 ? -16.123 8.118 18.033 1.00 91.25 89 SER A O 1
ATOM 637 N N . LEU A 1 90 ? -15.390 8.147 20.154 1.00 92.62 90 LEU A N 1
ATOM 638 C CA . LEU A 1 90 ? -13.980 8.187 19.793 1.00 92.62 90 LEU A CA 1
ATOM 639 C C . LEU A 1 90 ? -13.538 6.930 19.033 1.00 92.62 90 LEU A C 1
ATOM 641 O O . LEU A 1 90 ? -12.833 7.050 18.022 1.00 92.62 90 LEU A O 1
ATOM 645 N N . VAL A 1 91 ? -13.937 5.744 19.499 1.00 91.00 91 VAL A N 1
ATOM 646 C CA . VAL A 1 91 ? -13.619 4.477 18.830 1.00 91.00 91 VAL A CA 1
ATOM 647 C C . VAL A 1 91 ? -14.222 4.485 17.433 1.00 91.00 91 VAL A C 1
ATOM 649 O O . VAL A 1 91 ? -13.471 4.377 16.466 1.00 91.00 91 VAL A O 1
ATOM 652 N N . ARG A 1 92 ? -15.525 4.755 17.299 1.00 90.50 92 ARG A N 1
ATOM 653 C CA . ARG A 1 92 ? -16.236 4.790 16.011 1.00 90.50 92 ARG A CA 1
ATOM 654 C C . ARG A 1 92 ? -15.572 5.714 14.990 1.00 90.50 92 ARG A C 1
ATOM 656 O O . ARG A 1 92 ? -15.313 5.305 13.857 1.00 90.50 92 ARG A O 1
ATOM 663 N N . ILE A 1 93 ? -15.239 6.946 15.383 1.00 93.31 93 ILE A N 1
ATOM 664 C CA . ILE A 1 93 ? -14.538 7.902 14.506 1.00 93.31 93 ILE A CA 1
ATOM 665 C C . ILE A 1 93 ? -13.161 7.365 14.100 1.00 93.31 93 ILE A C 1
ATOM 667 O O . ILE A 1 93 ? -12.730 7.548 12.959 1.00 93.31 93 ILE A O 1
ATOM 671 N N . THR A 1 94 ? -12.457 6.713 15.023 1.00 93.69 94 THR A N 1
ATOM 672 C CA . THR A 1 94 ? -11.139 6.136 14.747 1.00 93.69 94 THR A CA 1
ATOM 673 C C . THR A 1 94 ? -11.238 4.970 13.761 1.00 93.69 94 THR A C 1
ATOM 675 O O . THR A 1 94 ? -10.413 4.905 12.852 1.00 93.69 94 THR A O 1
ATOM 678 N N . LEU A 1 95 ? -12.278 4.133 13.858 1.00 91.19 95 LEU A N 1
ATOM 679 C CA . LEU A 1 95 ? -12.522 3.016 12.934 1.00 91.19 95 LEU A CA 1
ATOM 680 C C . LEU A 1 95 ? -12.862 3.491 11.531 1.00 91.19 95 LEU A C 1
ATOM 682 O O . LEU A 1 95 ? -12.233 3.053 10.574 1.00 91.19 95 LEU A O 1
ATOM 686 N N . LYS A 1 96 ? -13.785 4.454 11.409 1.00 93.25 96 LYS A N 1
ATOM 687 C CA . LYS A 1 96 ? -14.145 5.052 10.113 1.00 93.25 96 LYS A CA 1
ATOM 688 C C . LYS A 1 96 ? -12.914 5.586 9.377 1.00 93.25 96 LYS A C 1
ATOM 690 O O . LYS A 1 96 ? -12.779 5.417 8.169 1.00 93.25 96 LYS A O 1
ATOM 695 N N . ARG A 1 97 ? -11.989 6.212 10.112 1.00 95.50 97 ARG A N 1
ATOM 696 C CA . ARG A 1 97 ? -10.743 6.731 9.535 1.00 95.50 97 ARG A CA 1
ATOM 697 C C . ARG A 1 97 ? -9.747 5.628 9.185 1.00 95.50 97 ARG A C 1
ATOM 699 O O . ARG A 1 97 ? -9.132 5.718 8.132 1.00 95.50 97 ARG A O 1
ATOM 706 N N . ALA A 1 98 ? -9.592 4.616 10.040 1.00 94.44 98 ALA A N 1
ATOM 707 C CA . ALA A 1 98 ? -8.712 3.485 9.761 1.00 94.44 98 ALA A CA 1
ATOM 708 C C . ALA A 1 98 ? -9.175 2.705 8.519 1.00 94.44 98 ALA A C 1
ATOM 710 O O . ALA A 1 98 ? -8.358 2.419 7.654 1.00 94.44 98 ALA A O 1
ATOM 711 N N . ALA A 1 99 ? -10.480 2.449 8.381 1.00 94.25 99 ALA A N 1
ATOM 712 C CA . ALA A 1 99 ? -11.052 1.809 7.196 1.00 94.25 99 ALA A CA 1
ATOM 713 C C . ALA A 1 99 ? -10.729 2.597 5.912 1.00 94.25 99 ALA A C 1
ATOM 715 O O . ALA A 1 99 ? -10.162 2.047 4.973 1.00 94.25 99 ALA A O 1
ATOM 716 N N . SER A 1 100 ? -10.965 3.915 5.912 1.00 95.94 100 SER A N 1
ATOM 717 C CA . SER A 1 100 ? -10.628 4.772 4.764 1.00 95.94 100 SER A CA 1
ATOM 718 C C . SER A 1 100 ? -9.132 4.782 4.423 1.00 95.94 100 SER A C 1
ATOM 720 O O . SER A 1 100 ? -8.774 4.933 3.257 1.00 95.94 100 SER A O 1
ATOM 722 N N . GLU A 1 101 ? -8.250 4.669 5.417 1.00 97.00 101 GLU A N 1
ATOM 723 C CA . GLU A 1 101 ? -6.802 4.589 5.200 1.00 97.00 101 GLU A CA 1
ATOM 724 C C . GLU A 1 101 ? -6.374 3.250 4.599 1.00 97.00 101 GLU A C 1
ATOM 726 O O . GLU A 1 101 ? -5.459 3.220 3.777 1.00 97.00 101 GLU A O 1
ATOM 731 N N . LEU A 1 102 ? -7.036 2.155 4.971 1.00 96.50 102 LEU A N 1
ATOM 732 C CA . LEU A 1 102 ? -6.778 0.838 4.395 1.00 96.50 102 LEU A CA 1
ATOM 733 C C . LEU A 1 102 ? -7.270 0.740 2.948 1.00 96.50 102 LEU A C 1
ATOM 735 O O . LEU A 1 102 ? -6.553 0.208 2.102 1.00 96.50 102 LEU A O 1
ATOM 739 N N . ASP A 1 103 ? -8.422 1.328 2.630 1.00 96.44 103 ASP A N 1
ATOM 740 C CA . ASP A 1 103 ? -8.898 1.417 1.245 1.00 96.44 103 ASP A CA 1
ATOM 741 C C . ASP A 1 103 ? -7.904 2.205 0.368 1.00 96.44 103 ASP A C 1
ATOM 743 O O . ASP A 1 103 ? -7.596 1.835 -0.773 1.00 96.44 103 ASP A O 1
ATOM 747 N N . GLU A 1 104 ? -7.348 3.293 0.910 1.00 97.75 104 GLU A N 1
ATOM 748 C CA . GLU A 1 104 ? -6.324 4.078 0.220 1.00 97.75 104 GLU A CA 1
ATOM 749 C C . GLU A 1 104 ? -5.000 3.307 0.092 1.00 97.75 104 GLU A C 1
ATOM 751 O O . GLU A 1 104 ? -4.359 3.349 -0.962 1.00 97.75 104 GLU A O 1
ATOM 756 N N . TRP A 1 105 ? -4.609 2.540 1.112 1.00 97.81 105 TRP A N 1
ATOM 757 C CA . TRP A 1 105 ? -3.453 1.643 1.059 1.00 97.81 105 TRP A CA 1
ATOM 758 C C . TRP A 1 105 ? -3.563 0.628 -0.084 1.00 97.81 105 TRP A C 1
ATOM 760 O O . TRP A 1 105 ? -2.653 0.522 -0.914 1.00 97.81 105 TRP A O 1
ATOM 770 N N . GLU A 1 106 ? -4.688 -0.089 -0.163 1.00 97.56 106 GLU A N 1
ATOM 771 C CA . GLU A 1 106 ? -4.969 -1.055 -1.230 1.00 97.56 106 GLU A CA 1
ATOM 772 C C . GLU A 1 106 ? -4.920 -0.373 -2.606 1.00 97.56 106 GLU A C 1
ATOM 774 O O . GLU A 1 106 ? -4.273 -0.850 -3.544 1.00 97.56 106 GLU A O 1
ATOM 779 N N . SER A 1 107 ? -5.544 0.804 -2.714 1.00 97.94 107 SER A N 1
ATOM 780 C CA . SER A 1 107 ? -5.540 1.631 -3.919 1.00 97.94 107 SER A CA 1
ATOM 781 C C . SER A 1 107 ? -4.123 1.969 -4.396 1.00 97.94 107 SER A C 1
ATOM 783 O O . SER A 1 107 ? -3.842 1.916 -5.602 1.00 97.94 107 SER A O 1
ATOM 785 N N . ILE A 1 108 ? -3.215 2.323 -3.480 1.00 98.06 108 ILE A N 1
ATOM 786 C CA . ILE A 1 108 ? -1.817 2.606 -3.823 1.00 98.06 108 ILE A CA 1
ATOM 787 C C . ILE A 1 108 ? -1.120 1.339 -4.317 1.00 98.06 108 ILE A C 1
ATOM 789 O O . ILE A 1 108 ? -0.587 1.358 -5.430 1.00 98.06 108 ILE A O 1
ATOM 793 N N . ILE A 1 109 ? -1.129 0.256 -3.531 1.00 97.44 109 ILE A N 1
ATOM 794 C CA . ILE A 1 109 ? -0.355 -0.958 -3.834 1.00 97.44 109 ILE A CA 1
ATOM 795 C C . ILE A 1 109 ? -0.830 -1.617 -5.130 1.00 97.44 109 ILE A C 1
ATOM 797 O O . ILE A 1 109 ? -0.004 -1.918 -5.996 1.00 97.44 109 ILE A O 1
ATOM 801 N N . SER A 1 110 ? -2.140 -1.825 -5.275 1.00 96.94 110 SER A N 1
ATOM 802 C CA . SER A 1 110 ? -2.714 -2.653 -6.342 1.00 96.94 110 SER A CA 1
ATOM 803 C C . SER A 1 110 ? -2.898 -1.903 -7.658 1.00 96.94 110 SER A C 1
ATOM 805 O O . SER A 1 110 ? -2.868 -2.514 -8.726 1.00 96.94 110 SER A O 1
ATOM 807 N N . ARG A 1 111 ? -3.091 -0.575 -7.618 1.00 96.94 111 ARG A N 1
ATOM 808 C CA . ARG A 1 111 ? -3.406 0.215 -8.823 1.00 96.94 111 ARG A CA 1
ATOM 809 C C . ARG A 1 111 ? -2.292 1.167 -9.217 1.00 96.94 111 ARG A C 1
ATOM 811 O O . ARG A 1 111 ? -1.843 1.129 -10.358 1.00 96.94 111 ARG A O 1
ATOM 818 N N . ARG A 1 112 ? -1.863 2.048 -8.313 1.00 98.06 112 ARG A N 1
ATOM 819 C CA . ARG A 1 112 ? -0.942 3.143 -8.663 1.00 98.06 112 ARG A CA 1
ATOM 820 C C . ARG A 1 112 ? 0.509 2.685 -8.735 1.00 98.06 112 ARG A C 1
ATOM 822 O O . ARG A 1 112 ? 1.134 2.790 -9.791 1.00 98.06 112 ARG A O 1
ATOM 829 N N . ALA A 1 113 ? 1.025 2.128 -7.644 1.00 97.81 113 ALA A N 1
ATOM 830 C CA . ALA A 1 113 ? 2.417 1.711 -7.542 1.00 97.81 113 ALA A CA 1
ATOM 831 C C . ALA A 1 113 ? 2.726 0.543 -8.493 1.00 97.81 113 ALA A C 1
ATOM 833 O O . ALA A 1 113 ? 3.681 0.626 -9.264 1.00 97.81 113 ALA A O 1
ATOM 834 N N . LEU A 1 114 ? 1.862 -0.481 -8.543 1.00 97.94 114 LEU A N 1
ATOM 835 C CA . LEU A 1 114 ? 2.019 -1.606 -9.472 1.00 97.94 114 LEU A CA 1
ATOM 836 C C . LEU A 1 114 ? 2.010 -1.163 -10.946 1.00 97.94 114 LEU A C 1
ATOM 838 O O . LEU A 1 114 ? 2.797 -1.664 -11.749 1.00 97.94 114 LEU A O 1
ATOM 842 N N . LYS A 1 115 ? 1.169 -0.188 -11.318 1.00 98.19 115 LYS A N 1
ATOM 843 C CA . LYS A 1 115 ? 1.160 0.371 -12.679 1.00 98.19 115 LYS A CA 1
ATOM 844 C C . LYS A 1 115 ? 2.475 1.076 -13.015 1.00 98.19 115 LYS A C 1
ATOM 846 O O . LYS A 1 115 ? 2.980 0.888 -14.118 1.00 98.19 115 LYS A O 1
ATOM 851 N N . CYS A 1 116 ? 3.033 1.852 -12.085 1.00 98.06 116 CYS A N 1
ATOM 852 C CA . CYS A 1 116 ? 4.331 2.506 -12.276 1.00 98.06 116 CYS A CA 1
ATOM 853 C C . CYS A 1 116 ? 5.461 1.476 -12.390 1.00 98.06 116 CYS A C 1
ATOM 855 O O . CYS A 1 116 ? 6.300 1.578 -13.280 1.00 98.06 116 CYS A O 1
ATOM 857 N N . ALA A 1 117 ? 5.447 0.445 -11.543 1.00 98.25 117 ALA A N 1
ATOM 858 C CA . ALA A 1 117 ? 6.414 -0.646 -11.587 1.00 98.25 117 ALA A CA 1
ATOM 859 C C . ALA A 1 117 ? 6.365 -1.403 -12.926 1.00 98.25 117 ALA A C 1
ATOM 861 O O . ALA A 1 117 ? 7.404 -1.677 -13.524 1.00 98.25 117 ALA A O 1
ATOM 862 N N . LYS A 1 118 ? 5.161 -1.686 -13.439 1.00 98.38 118 LYS A N 1
ATOM 863 C CA . LYS A 1 118 ? 4.981 -2.289 -14.764 1.00 98.38 118 LYS A CA 1
ATOM 864 C C . LYS A 1 118 ? 5.518 -1.382 -15.873 1.00 98.38 118 LYS A C 1
ATOM 866 O O . LYS A 1 118 ? 6.280 -1.845 -16.714 1.00 98.38 118 LYS A O 1
ATOM 871 N N . LEU A 1 119 ? 5.163 -0.096 -15.837 1.00 97.69 119 LEU A N 1
ATOM 872 C CA . LEU A 1 119 ? 5.637 0.889 -16.809 1.00 97.69 119 LEU A CA 1
ATOM 873 C C . LEU A 1 119 ? 7.169 0.981 -16.826 1.00 97.69 119 LEU A C 1
ATOM 875 O O . LEU A 1 119 ? 7.746 1.114 -17.898 1.00 97.69 119 LEU A O 1
ATOM 879 N N . LEU A 1 120 ? 7.831 0.871 -15.669 1.00 97.56 120 LEU A N 1
ATOM 880 C CA . LEU A 1 120 ? 9.293 0.823 -15.604 1.00 97.56 120 LEU A CA 1
ATOM 881 C C . LEU A 1 120 ? 9.856 -0.368 -16.373 1.00 97.56 120 LEU A C 1
ATOM 883 O O . LEU A 1 120 ? 10.711 -0.167 -17.227 1.00 97.56 120 LEU A O 1
ATOM 887 N N . VAL A 1 121 ? 9.363 -1.583 -16.119 1.00 97.44 121 VAL A N 1
ATOM 888 C CA . VAL A 1 121 ? 9.834 -2.781 -16.833 1.00 97.44 121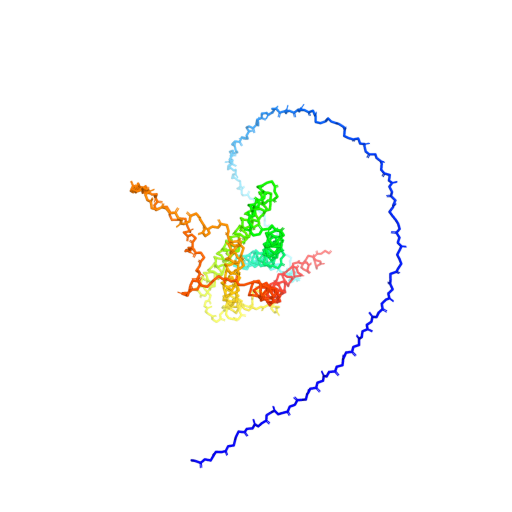 VAL A CA 1
ATOM 889 C C . VAL A 1 121 ? 9.578 -2.666 -18.336 1.00 97.44 121 VAL A C 1
ATOM 891 O O . VAL A 1 121 ? 10.474 -2.970 -19.124 1.00 97.44 121 VAL A O 1
ATOM 894 N N . ASP A 1 122 ? 8.404 -2.174 -18.737 1.00 97.44 122 ASP A N 1
ATOM 895 C CA . ASP A 1 122 ? 8.048 -1.982 -20.146 1.00 97.44 122 ASP A CA 1
ATOM 896 C C . ASP A 1 122 ? 8.995 -0.968 -20.827 1.00 97.44 122 ASP A C 1
ATOM 898 O O . ASP A 1 122 ? 9.601 -1.281 -21.853 1.00 97.44 122 ASP A O 1
ATOM 902 N N . LEU A 1 123 ? 9.207 0.213 -20.227 1.00 96.81 123 LEU A N 1
ATOM 903 C CA . LEU A 1 123 ? 10.110 1.250 -20.752 1.00 96.81 123 LEU A CA 1
ATOM 904 C C . LEU A 1 123 ? 11.568 0.783 -20.810 1.00 96.81 123 LEU A C 1
ATOM 906 O O . LEU A 1 123 ? 12.275 1.084 -21.773 1.00 96.81 123 LEU A O 1
ATOM 910 N N . THR A 1 124 ? 12.025 0.045 -19.797 1.00 95.94 124 THR A N 1
ATOM 911 C CA . THR A 1 124 ? 13.366 -0.549 -19.765 1.00 95.94 124 THR A CA 1
ATOM 912 C C . THR A 1 124 ? 13.534 -1.572 -20.884 1.00 95.94 124 THR A C 1
ATOM 914 O O . THR A 1 124 ? 14.493 -1.483 -21.646 1.00 95.94 124 THR A O 1
ATOM 917 N N . THR A 1 125 ? 12.562 -2.465 -21.067 1.00 95.81 125 THR A N 1
ATOM 918 C CA . THR A 1 125 ? 12.579 -3.467 -22.143 1.00 95.81 125 THR A CA 1
ATOM 919 C C . THR A 1 125 ? 12.563 -2.800 -23.521 1.00 95.81 125 THR A C 1
ATOM 921 O O . THR A 1 125 ? 13.299 -3.180 -24.431 1.00 95.81 125 THR A O 1
ATOM 924 N N . GLU A 1 126 ? 11.747 -1.759 -23.702 1.00 95.56 126 GLU A N 1
ATOM 925 C CA . GLU A 1 126 ? 11.732 -0.972 -24.933 1.00 95.56 126 GLU A CA 1
ATOM 926 C C . GLU A 1 126 ? 13.078 -0.301 -25.219 1.00 95.56 126 GLU A C 1
ATOM 928 O O . GLU A 1 126 ? 13.495 -0.231 -26.382 1.00 95.56 126 GLU A O 1
ATOM 933 N N . LEU A 1 127 ? 13.735 0.223 -24.182 1.00 95.12 127 LEU A N 1
ATOM 934 C CA . LEU A 1 127 ? 15.051 0.845 -24.270 1.00 95.12 127 LEU A CA 1
ATOM 935 C C . LEU A 1 127 ? 16.114 -0.180 -24.680 1.00 95.12 127 LEU A C 1
ATOM 937 O O . LEU A 1 127 ? 16.846 0.082 -25.632 1.00 95.12 127 LEU A O 1
ATOM 941 N N . GLU A 1 128 ? 16.141 -1.352 -24.044 1.00 93.56 128 GLU A N 1
ATOM 942 C CA . GLU A 1 128 ? 17.032 -2.467 -24.396 1.00 93.56 128 GLU A CA 1
ATOM 943 C C . GLU A 1 128 ? 16.833 -2.910 -25.848 1.00 93.56 128 GLU A C 1
ATOM 945 O O . GLU A 1 128 ? 17.797 -3.014 -26.606 1.00 93.56 128 GLU A O 1
ATOM 950 N N . ASN A 1 129 ? 15.580 -3.069 -26.284 1.00 94.12 129 ASN A N 1
ATOM 951 C CA . ASN A 1 129 ? 15.259 -3.412 -27.669 1.00 94.12 129 ASN A CA 1
ATOM 952 C C . ASN A 1 129 ? 15.759 -2.351 -28.660 1.00 94.12 129 ASN A C 1
ATOM 954 O O . ASN A 1 129 ? 16.281 -2.689 -29.721 1.00 94.12 129 ASN A O 1
ATOM 958 N N . ALA A 1 130 ? 15.624 -1.061 -28.333 1.00 93.06 130 ALA A N 1
ATOM 959 C CA . ALA A 1 130 ? 16.136 0.008 -29.189 1.00 93.06 130 ALA A CA 1
ATOM 960 C C . ALA A 1 130 ? 17.665 0.050 -29.228 1.00 93.06 130 ALA A C 1
ATOM 962 O O . ALA A 1 130 ? 18.224 0.307 -30.293 1.00 93.06 130 ALA A O 1
ATOM 963 N N . LEU A 1 131 ? 18.335 -0.217 -28.104 1.00 91.38 131 LEU A N 1
ATOM 964 C CA . LEU A 1 131 ? 19.792 -0.328 -28.042 1.00 91.38 131 LEU A CA 1
ATOM 965 C C . LEU A 1 131 ? 20.295 -1.525 -28.858 1.00 91.38 131 LEU A C 1
ATOM 967 O O . LEU A 1 131 ? 21.266 -1.382 -29.593 1.00 91.38 131 LEU A O 1
ATOM 971 N N . GLY A 1 132 ? 19.588 -2.657 -28.829 1.00 91.69 132 GLY A N 1
ATOM 972 C CA . GLY A 1 132 ? 19.917 -3.839 -29.634 1.00 91.69 132 GLY A CA 1
ATOM 973 C C . GLY A 1 132 ? 19.799 -3.635 -31.151 1.00 91.69 132 GLY A C 1
ATOM 974 O O . GLY A 1 132 ? 20.367 -4.407 -31.919 1.00 91.69 132 GLY A O 1
ATOM 975 N N . MET A 1 133 ? 19.086 -2.596 -31.604 1.00 93.00 133 MET A N 1
ATOM 976 C CA . MET A 1 133 ? 19.004 -2.215 -33.024 1.00 93.00 133 MET A CA 1
ATOM 977 C C . MET A 1 133 ? 20.133 -1.290 -33.475 1.00 93.00 133 MET A C 1
ATOM 979 O O . MET A 1 133 ? 20.265 -1.020 -34.672 1.00 93.00 133 MET A O 1
ATOM 983 N N . VAL A 1 134 ? 20.939 -0.783 -32.544 1.00 92.69 134 VAL A N 1
ATOM 984 C CA . VAL A 1 134 ? 22.096 0.042 -32.872 1.00 92.69 134 VAL A CA 1
ATOM 985 C C . VAL A 1 134 ? 23.255 -0.883 -33.252 1.00 92.69 134 VAL A C 1
ATOM 987 O O . VAL A 1 134 ? 23.573 -1.794 -32.490 1.00 92.69 134 VAL A O 1
ATOM 990 N N . PRO A 1 135 ? 23.889 -0.690 -34.426 1.00 94.38 135 PRO A N 1
ATOM 991 C CA . PRO A 1 135 ? 25.088 -1.438 -34.785 1.00 94.38 135 PRO A CA 1
ATOM 992 C C . PRO A 1 135 ? 26.157 -1.326 -33.687 1.00 94.38 135 PRO A C 1
ATOM 994 O O . PRO A 1 135 ? 26.290 -0.248 -33.109 1.00 94.38 135 PRO A O 1
ATOM 997 N N . PRO A 1 136 ? 26.955 -2.378 -33.433 1.00 91.00 136 PRO A N 1
ATOM 998 C CA . PRO A 1 136 ? 27.933 -2.385 -32.340 1.00 91.00 136 PRO A CA 1
ATOM 999 C C . PRO A 1 136 ? 28.971 -1.254 -32.445 1.00 91.00 136 PRO A C 1
ATOM 1001 O O . PRO A 1 136 ? 29.475 -0.788 -31.428 1.00 91.00 136 PRO A O 1
ATOM 1004 N N . ASP A 1 137 ? 29.232 -0.764 -33.660 1.00 93.69 137 ASP A N 1
ATOM 1005 C CA . ASP A 1 137 ? 30.188 0.316 -33.931 1.00 93.69 137 ASP A CA 1
ATOM 1006 C C . ASP A 1 137 ? 29.546 1.717 -33.960 1.00 93.69 137 ASP A C 1
ATOM 1008 O O . ASP A 1 137 ? 30.205 2.708 -34.282 1.00 93.69 137 ASP A O 1
ATOM 1012 N N . ALA A 1 138 ? 28.246 1.826 -33.672 1.00 92.00 138 ALA A N 1
ATOM 1013 C CA . ALA A 1 138 ? 27.504 3.077 -33.736 1.00 92.00 138 ALA A CA 1
ATOM 1014 C C . ALA A 1 138 ? 27.041 3.529 -32.348 1.00 92.00 138 ALA A C 1
ATOM 1016 O O . ALA A 1 138 ? 26.548 2.749 -31.540 1.00 92.00 138 ALA A O 1
ATOM 1017 N N . GLN A 1 139 ? 27.129 4.834 -32.086 1.00 88.19 139 GLN A N 1
ATOM 1018 C CA . GLN A 1 139 ? 26.518 5.408 -30.892 1.00 88.19 139 GLN A CA 1
ATOM 1019 C C . GLN A 1 139 ? 25.003 5.565 -31.087 1.00 88.19 139 GLN A C 1
ATOM 1021 O O . GLN A 1 139 ? 24.554 6.016 -32.153 1.00 88.19 139 GLN A O 1
ATOM 1026 N N . PRO A 1 140 ? 24.188 5.246 -30.066 1.00 89.12 140 PRO A N 1
ATOM 1027 C CA . PRO A 1 140 ? 22.757 5.465 -30.134 1.00 89.12 140 PRO A CA 1
ATOM 1028 C C . PRO A 1 140 ? 22.453 6.959 -30.281 1.00 89.12 140 PRO A C 1
ATOM 1030 O O . PRO A 1 140 ? 23.029 7.820 -29.615 1.00 89.12 140 PRO A O 1
ATOM 1033 N N . ARG A 1 141 ? 21.510 7.295 -31.165 1.00 88.12 141 ARG A N 1
ATOM 1034 C CA . ARG A 1 141 ? 21.139 8.694 -31.407 1.00 88.12 141 ARG A CA 1
ATOM 1035 C C . ARG A 1 141 ? 20.422 9.257 -30.179 1.00 88.12 141 ARG A C 1
ATOM 1037 O O . ARG A 1 141 ? 19.336 8.793 -29.832 1.00 88.12 141 ARG A O 1
ATOM 1044 N N . SER A 1 142 ? 20.970 10.324 -29.598 1.00 86.25 142 SER A N 1
ATOM 1045 C CA . SER A 1 142 ? 20.410 11.028 -28.428 1.00 86.25 142 SER A CA 1
ATOM 1046 C C . SER A 1 142 ? 18.931 11.399 -28.583 1.00 86.25 142 SER A C 1
ATOM 1048 O O . SER A 1 142 ? 18.164 11.336 -27.626 1.00 86.25 142 SER A O 1
ATOM 1050 N N . ARG A 1 143 ? 18.502 11.717 -29.810 1.00 89.25 143 ARG A N 1
ATOM 1051 C CA . ARG A 1 143 ? 17.109 12.046 -30.141 1.00 89.25 143 ARG A CA 1
ATOM 1052 C C . ARG A 1 143 ? 16.121 10.901 -29.870 1.00 89.25 143 ARG A C 1
ATOM 1054 O O . ARG A 1 143 ? 14.950 11.183 -29.645 1.00 89.25 143 ARG A O 1
ATOM 1061 N N . ILE A 1 144 ? 16.570 9.646 -29.918 1.00 86.69 144 ILE A N 1
ATOM 1062 C CA . ILE A 1 144 ? 15.726 8.461 -29.698 1.00 86.69 144 ILE A CA 1
ATOM 1063 C C . ILE A 1 144 ? 15.738 8.066 -28.217 1.00 86.69 144 ILE A C 1
ATOM 1065 O O . ILE A 1 144 ? 14.681 7.804 -27.650 1.00 86.69 144 ILE A O 1
ATOM 1069 N N . LEU A 1 145 ? 16.913 8.066 -27.577 1.00 90.00 145 LEU A N 1
ATOM 1070 C CA . LEU A 1 145 ? 17.043 7.647 -26.177 1.00 90.00 145 LEU A CA 1
ATOM 1071 C C . LEU A 1 145 ? 16.537 8.697 -25.181 1.00 90.00 145 LEU A C 1
ATOM 1073 O O . LEU A 1 145 ? 15.915 8.346 -24.184 1.00 90.00 145 LEU A O 1
ATOM 1077 N N . GLY A 1 146 ? 16.781 9.983 -25.449 1.00 91.44 146 GLY A N 1
ATOM 1078 C CA . GLY A 1 146 ? 16.492 11.070 -24.509 1.00 91.44 146 GLY A CA 1
ATOM 1079 C C . GLY A 1 146 ? 15.038 11.117 -24.018 1.00 91.44 146 GLY A C 1
ATOM 1080 O O . GLY A 1 146 ? 14.826 11.221 -22.810 1.00 91.44 146 GLY A O 1
ATOM 1081 N N . PRO A 1 147 ? 14.025 11.021 -24.903 1.00 94.69 147 PRO A N 1
ATOM 1082 C CA . PRO A 1 147 ? 12.626 10.964 -24.482 1.00 94.69 147 PRO A CA 1
ATOM 1083 C C . PRO A 1 147 ? 12.311 9.767 -23.573 1.00 94.69 147 PRO A C 1
ATOM 1085 O O . PRO A 1 147 ? 11.646 9.941 -22.558 1.00 94.69 147 PRO A O 1
ATOM 1088 N N . ARG A 1 148 ? 12.847 8.581 -23.887 1.00 94.31 148 ARG A N 1
ATOM 1089 C CA . ARG A 1 148 ? 12.600 7.351 -23.117 1.00 94.31 148 ARG A CA 1
ATOM 1090 C C . ARG A 1 148 ? 13.236 7.388 -21.736 1.00 94.31 148 ARG A C 1
ATOM 1092 O O . ARG A 1 148 ? 12.596 7.008 -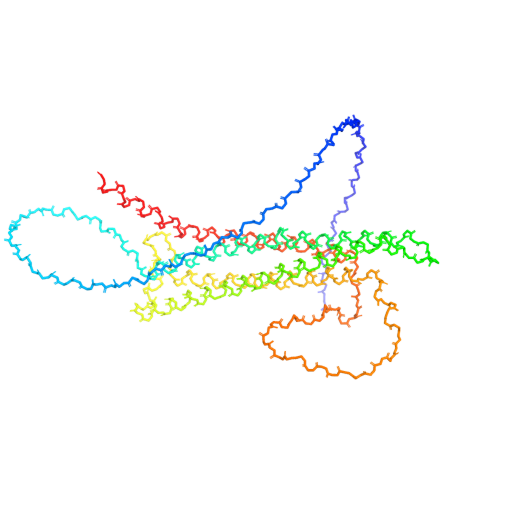20.766 1.00 94.31 148 ARG A O 1
ATOM 1099 N N . LEU A 1 149 ? 14.461 7.904 -21.634 1.00 93.62 149 LEU A N 1
ATOM 1100 C CA . LEU A 1 149 ? 15.126 8.098 -20.343 1.00 93.62 149 LEU A CA 1
ATOM 1101 C C . LEU A 1 149 ? 14.338 9.063 -19.450 1.00 93.62 149 LEU A C 1
ATOM 1103 O O . LEU A 1 149 ? 14.125 8.771 -18.280 1.00 93.62 149 LEU A O 1
ATOM 1107 N N . LYS A 1 150 ? 13.811 10.160 -20.015 1.00 94.69 150 LYS A N 1
ATOM 1108 C CA . LYS A 1 150 ? 12.940 11.086 -19.273 1.00 94.69 150 LYS A CA 1
ATOM 1109 C C . LYS A 1 150 ? 11.661 10.424 -18.763 1.00 94.69 150 LYS A C 1
ATOM 1111 O O . LYS A 1 150 ? 11.243 10.702 -17.642 1.00 94.69 150 LYS A O 1
ATOM 1116 N N . GLU A 1 151 ? 11.017 9.591 -19.579 1.00 96.12 151 GLU A N 1
ATOM 1117 C CA . GLU A 1 151 ? 9.822 8.844 -19.163 1.00 96.12 151 GLU A CA 1
ATOM 1118 C C . GLU A 1 151 ? 10.143 7.833 -18.061 1.00 96.12 151 GLU A C 1
ATOM 1120 O O . GLU A 1 151 ? 9.389 7.712 -17.096 1.00 96.12 151 GLU A O 1
ATOM 1125 N N . LEU A 1 152 ? 11.291 7.166 -18.165 1.00 95.75 152 LEU A N 1
ATOM 1126 C CA . LEU A 1 152 ? 11.768 6.205 -17.182 1.00 95.75 152 LEU A CA 1
ATOM 1127 C C . LEU A 1 152 ? 12.071 6.897 -15.839 1.00 95.75 152 LEU A C 1
ATOM 1129 O O . LEU A 1 152 ? 11.587 6.451 -14.799 1.00 95.75 152 LEU A O 1
ATOM 1133 N N . ASP A 1 153 ? 12.772 8.034 -15.843 1.00 95.38 153 ASP A N 1
ATOM 1134 C CA . ASP A 1 153 ? 13.030 8.822 -14.630 1.00 95.38 153 ASP A CA 1
ATOM 1135 C C . ASP A 1 153 ? 11.742 9.344 -13.988 1.00 95.38 153 ASP A C 1
ATOM 1137 O O . ASP A 1 153 ? 11.594 9.306 -12.763 1.00 95.38 153 ASP A O 1
ATOM 1141 N N . LYS A 1 154 ? 10.774 9.769 -14.807 1.00 96.94 154 LYS A N 1
ATOM 1142 C CA . LYS A 1 154 ? 9.445 10.152 -14.327 1.00 96.94 154 LYS A CA 1
ATOM 1143 C C . LYS A 1 154 ? 8.746 8.976 -13.639 1.00 96.94 154 LYS A C 1
ATOM 1145 O O . LYS A 1 154 ? 8.274 9.137 -12.517 1.00 96.94 154 LYS A O 1
ATOM 1150 N N . ALA A 1 155 ? 8.722 7.799 -14.263 1.00 96.94 155 ALA A N 1
ATOM 1151 C CA . ALA A 1 155 ? 8.103 6.608 -13.685 1.00 96.94 155 ALA A CA 1
ATOM 1152 C C . ALA A 1 155 ? 8.787 6.170 -12.374 1.00 96.94 155 ALA A C 1
ATOM 1154 O O . ALA A 1 155 ? 8.108 5.759 -11.432 1.00 96.94 155 ALA A O 1
ATOM 1155 N N . ARG A 1 156 ? 10.117 6.322 -12.259 1.00 96.44 156 ARG A N 1
ATOM 1156 C CA . ARG A 1 156 ? 10.854 6.080 -11.003 1.00 96.44 156 ARG A CA 1
ATOM 1157 C C . ARG A 1 156 ? 10.443 7.059 -9.909 1.00 96.44 156 ARG A C 1
ATOM 1159 O O . ARG A 1 156 ? 10.258 6.650 -8.765 1.00 96.44 156 ARG A O 1
ATOM 1166 N N . ALA A 1 157 ? 10.337 8.345 -10.242 1.00 96.44 157 ALA A N 1
ATOM 1167 C CA . ALA A 1 157 ? 9.930 9.375 -9.292 1.00 96.44 157 ALA A CA 1
ATOM 1168 C C . ALA A 1 157 ? 8.495 9.143 -8.792 1.00 96.44 157 ALA A C 1
ATOM 1170 O O . ALA A 1 157 ? 8.256 9.208 -7.588 1.00 96.44 157 ALA A O 1
ATOM 1171 N N . GLU A 1 158 ? 7.569 8.796 -9.691 1.00 97.75 158 GLU A N 1
ATOM 1172 C CA . GLU A 1 158 ? 6.184 8.449 -9.343 1.00 97.75 158 GLU A CA 1
ATOM 1173 C C . GLU A 1 158 ? 6.116 7.204 -8.448 1.00 97.75 158 GLU A C 1
ATOM 1175 O O . GLU A 1 158 ? 5.458 7.230 -7.407 1.00 97.75 158 GLU A O 1
ATOM 1180 N N . LEU A 1 159 ? 6.860 6.141 -8.784 1.00 97.62 159 LEU A N 1
ATOM 1181 C CA . LEU A 1 159 ? 6.932 4.938 -7.953 1.00 97.62 159 LEU A CA 1
ATOM 1182 C C . LEU A 1 159 ? 7.442 5.257 -6.539 1.00 97.62 159 LEU A C 1
ATOM 1184 O O . LEU A 1 159 ? 6.835 4.824 -5.562 1.00 97.62 159 LEU A O 1
ATOM 1188 N N . LYS A 1 160 ? 8.517 6.046 -6.416 1.00 97.19 160 LYS A N 1
ATOM 1189 C CA . LYS A 1 160 ? 9.048 6.488 -5.115 1.00 97.19 160 LYS A CA 1
ATOM 1190 C C . LYS A 1 160 ? 8.029 7.306 -4.322 1.00 97.19 160 LYS A C 1
ATOM 1192 O O . LYS A 1 160 ? 7.909 7.093 -3.119 1.00 97.19 160 LYS A O 1
ATOM 1197 N N . GLY A 1 161 ? 7.287 8.194 -4.986 1.00 96.94 161 GLY A N 1
ATOM 1198 C CA . GLY A 1 161 ? 6.202 8.956 -4.365 1.00 96.94 161 GLY A CA 1
ATOM 1199 C C . GLY A 1 161 ? 5.150 8.037 -3.744 1.00 96.94 161 GLY A C 1
ATOM 1200 O O . GLY A 1 161 ? 4.853 8.151 -2.561 1.00 96.94 161 GLY A O 1
ATOM 1201 N N . HIS A 1 162 ? 4.686 7.036 -4.493 1.00 98.00 162 HIS A N 1
ATOM 1202 C CA . HIS A 1 162 ? 3.707 6.071 -3.986 1.00 98.00 162 HIS A CA 1
ATOM 1203 C C . HIS A 1 162 ? 4.221 5.220 -2.812 1.00 98.00 162 HIS A C 1
ATOM 1205 O O . HIS A 1 162 ? 3.458 4.905 -1.901 1.00 98.00 162 HIS A O 1
ATOM 1211 N N . LEU A 1 163 ? 5.507 4.857 -2.790 1.00 96.81 163 LEU A N 1
ATOM 1212 C CA . LEU A 1 163 ? 6.103 4.149 -1.647 1.00 96.81 163 LEU A CA 1
ATOM 1213 C C . LEU A 1 163 ? 6.211 5.038 -0.396 1.00 96.81 163 LEU A C 1
ATOM 1215 O O . LEU A 1 163 ? 6.048 4.553 0.729 1.00 96.81 163 LEU A O 1
ATOM 1219 N N . ALA A 1 164 ? 6.462 6.337 -0.582 1.00 96.69 164 ALA A N 1
ATOM 1220 C CA . ALA A 1 164 ? 6.437 7.308 0.506 1.00 96.69 164 ALA A CA 1
ATOM 1221 C C . ALA A 1 164 ? 5.014 7.468 1.066 1.00 96.69 164 ALA A C 1
ATOM 1223 O O . ALA A 1 164 ? 4.837 7.389 2.283 1.00 96.69 164 ALA A O 1
ATOM 1224 N N . ASP A 1 165 ? 4.005 7.576 0.195 1.00 96.75 165 ASP A N 1
ATOM 1225 C CA . ASP A 1 165 ? 2.590 7.644 0.585 1.00 96.75 165 ASP A CA 1
ATOM 1226 C C . ASP A 1 165 ? 2.184 6.434 1.449 1.00 96.75 165 ASP A C 1
ATOM 1228 O O . ASP A 1 165 ? 1.562 6.598 2.499 1.00 96.75 165 ASP A O 1
ATOM 1232 N N . LEU A 1 166 ? 2.611 5.215 1.081 1.00 97.19 166 LEU A N 1
ATOM 1233 C CA . LEU A 1 166 ? 2.378 4.016 1.900 1.00 97.19 166 LEU A CA 1
ATOM 1234 C C . LEU A 1 166 ? 2.994 4.134 3.295 1.00 97.19 166 LEU A C 1
ATOM 1236 O O . LEU A 1 166 ? 2.369 3.773 4.288 1.00 97.19 166 LEU A O 1
ATOM 1240 N N . SER A 1 167 ? 4.212 4.658 3.407 1.00 97.06 167 SER A N 1
ATOM 1241 C CA . SER A 1 167 ? 4.851 4.839 4.716 1.00 97.06 167 SER A CA 1
ATOM 1242 C C . SER A 1 167 ? 4.129 5.872 5.586 1.00 97.06 167 SER A C 1
ATOM 1244 O O . SER A 1 167 ? 4.035 5.686 6.803 1.00 97.06 167 SER A O 1
ATOM 1246 N N . VAL A 1 168 ? 3.577 6.924 4.976 1.00 97.38 168 VAL A N 1
ATOM 1247 C CA . VAL A 1 168 ? 2.737 7.912 5.669 1.00 97.38 168 VAL A CA 1
ATOM 1248 C C . VAL A 1 168 ? 1.457 7.261 6.193 1.00 97.38 168 VAL A C 1
ATOM 1250 O O . VAL A 1 168 ? 1.158 7.388 7.382 1.00 97.38 168 VAL A O 1
ATOM 1253 N N . ILE A 1 169 ? 0.739 6.502 5.358 1.00 97.31 169 ILE A N 1
ATOM 1254 C CA . ILE A 1 169 ? -0.491 5.811 5.776 1.00 97.31 169 ILE A CA 1
ATOM 1255 C C . ILE A 1 169 ? -0.199 4.802 6.891 1.00 97.31 169 ILE A C 1
ATOM 1257 O O . ILE A 1 169 ? -0.917 4.774 7.888 1.00 97.31 169 ILE A O 1
ATOM 1261 N N . PHE A 1 170 ? 0.890 4.031 6.785 1.00 97.31 170 PHE A N 1
ATOM 1262 C CA . PHE A 1 170 ? 1.290 3.076 7.825 1.00 97.31 170 PHE A CA 1
ATOM 1263 C C . PHE A 1 170 ? 1.487 3.762 9.184 1.00 97.31 170 PHE A C 1
ATOM 1265 O O . PHE A 1 170 ? 1.048 3.268 10.226 1.00 97.31 170 PHE A O 1
ATOM 1272 N N . SER A 1 171 ? 2.154 4.916 9.170 1.00 97.62 171 SER A N 1
ATOM 1273 C CA . SER A 1 171 ? 2.450 5.689 10.378 1.00 97.62 171 SER A CA 1
ATOM 1274 C C . SER A 1 171 ? 1.173 6.288 10.978 1.00 97.62 171 SER A C 1
ATOM 1276 O O . SER A 1 171 ? 1.005 6.297 12.201 1.00 97.62 171 SER A O 1
ATOM 1278 N N . SER A 1 172 ? 0.235 6.718 10.126 1.00 97.75 172 SER A N 1
ATOM 1279 C CA . SER A 1 172 ? -1.095 7.169 10.551 1.00 97.75 172 SER A CA 1
ATOM 1280 C C . SER A 1 172 ? -1.889 6.039 11.214 1.00 97.75 172 SER A C 1
ATOM 1282 O O . SER A 1 172 ? -2.354 6.199 12.344 1.00 97.75 172 SER A O 1
ATOM 1284 N N . LEU A 1 173 ? -1.957 4.861 10.583 1.00 96.62 173 LEU A N 1
ATOM 1285 C CA . LEU A 1 173 ? -2.628 3.677 11.131 1.00 96.62 173 LEU A CA 1
ATOM 1286 C C . LEU A 1 173 ? -2.028 3.251 12.476 1.00 96.62 173 LEU A C 1
ATOM 1288 O O . LEU A 1 173 ? -2.766 3.004 13.427 1.00 96.62 173 LEU A O 1
ATOM 1292 N N . THR A 1 174 ? -0.697 3.243 12.587 1.00 97.06 174 THR A N 1
ATOM 1293 C CA . THR A 1 174 ? 0.002 2.962 13.853 1.00 97.06 174 THR A CA 1
ATOM 1294 C C . THR A 1 174 ? -0.427 3.947 14.943 1.00 97.06 174 THR A C 1
ATOM 1296 O O . THR A 1 174 ? -0.819 3.533 16.031 1.00 97.06 174 THR A O 1
ATOM 1299 N N . THR A 1 175 ? -0.459 5.246 14.628 1.00 97.38 175 THR A N 1
ATOM 1300 C CA . THR A 1 175 ? -0.925 6.290 15.555 1.00 97.38 175 THR A CA 1
ATOM 1301 C C . THR A 1 175 ? -2.374 6.061 16.002 1.00 97.38 175 THR A C 1
ATOM 1303 O O . THR A 1 175 ? -2.711 6.276 17.168 1.00 97.38 175 THR A O 1
ATOM 1306 N N . ARG A 1 176 ? -3.255 5.606 15.099 1.00 95.75 176 ARG A N 1
ATOM 1307 C CA . ARG A 1 176 ? -4.65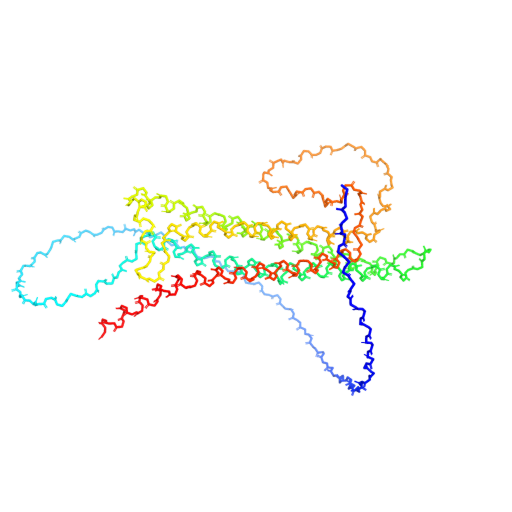6 5.292 15.430 1.00 95.75 176 ARG A CA 1
ATOM 1308 C C . ARG A 1 176 ? -4.776 4.100 16.365 1.00 95.75 176 ARG A C 1
ATOM 1310 O O . ARG A 1 176 ? -5.536 4.182 17.325 1.00 95.75 176 ARG A O 1
ATOM 1317 N N . VAL A 1 177 ? -4.027 3.031 16.106 1.00 95.69 177 VAL A N 1
ATOM 1318 C CA . VAL A 1 177 ? -4.001 1.851 16.979 1.00 95.69 177 VAL A CA 1
ATOM 1319 C C . VAL A 1 177 ? -3.503 2.236 18.370 1.00 95.69 177 VAL A C 1
ATOM 1321 O O . VAL A 1 177 ? -4.193 1.953 19.342 1.00 95.69 177 VAL A O 1
ATOM 1324 N N . SER A 1 178 ? -2.411 2.998 18.479 1.00 96.69 178 SER A N 1
ATOM 1325 C CA . SER A 1 178 ? -1.927 3.486 19.779 1.00 96.69 178 SER A CA 1
ATOM 1326 C C . SER A 1 178 ? -2.947 4.371 20.502 1.00 96.69 178 SER A C 1
ATOM 1328 O O . SER A 1 178 ? -3.070 4.319 21.724 1.00 96.69 178 SER A O 1
ATOM 1330 N N . LYS A 1 179 ? -3.734 5.165 19.763 1.00 95.94 179 LYS A N 1
ATOM 1331 C CA . LYS A 1 179 ? -4.833 5.938 20.352 1.00 95.94 179 LYS A CA 1
ATOM 1332 C C . LYS A 1 179 ? -5.930 5.032 20.921 1.00 95.94 179 LYS A C 1
ATOM 1334 O O . LYS A 1 179 ? -6.408 5.297 22.019 1.00 95.94 179 LYS A O 1
ATOM 1339 N N . LEU A 1 180 ? -6.308 3.976 20.199 1.00 94.75 180 LEU A N 1
ATOM 1340 C CA . LEU A 1 180 ? -7.278 2.982 20.671 1.00 94.75 180 LEU A CA 1
ATOM 1341 C C . LEU A 1 180 ? -6.766 2.232 21.910 1.00 94.75 180 LEU A C 1
ATOM 1343 O O . LEU A 1 180 ? -7.529 2.031 22.850 1.00 94.75 180 LEU A O 1
ATOM 1347 N N . GLU A 1 181 ? -5.480 1.879 21.944 1.00 96.06 181 GLU A N 1
ATOM 1348 C CA . GLU A 1 181 ? -4.828 1.266 23.108 1.00 96.06 181 GLU A CA 1
ATOM 1349 C C . GLU A 1 181 ? -4.857 2.191 24.331 1.00 96.06 181 GLU A C 1
ATOM 1351 O O . GLU A 1 181 ? -5.229 1.754 25.418 1.00 96.06 181 GLU A O 1
ATOM 1356 N N . SER A 1 182 ? -4.554 3.481 24.151 1.00 96.56 182 SER A N 1
ATOM 1357 C CA . SER A 1 182 ? -4.656 4.483 25.222 1.00 96.56 182 SER A CA 1
ATOM 1358 C C . SER A 1 182 ? -6.089 4.609 25.743 1.00 96.56 182 SER A C 1
ATOM 1360 O O . SER A 1 182 ? -6.315 4.616 26.948 1.00 96.56 182 SER A O 1
ATOM 1362 N N . THR A 1 183 ? -7.074 4.657 24.841 1.00 94.94 183 THR A N 1
ATOM 1363 C CA . THR A 1 183 ? -8.496 4.721 25.209 1.00 94.94 183 THR A CA 1
ATOM 1364 C C . THR A 1 183 ? -8.948 3.475 25.974 1.00 94.94 183 THR A C 1
ATOM 1366 O O . THR A 1 183 ? -9.714 3.585 26.930 1.00 94.94 183 THR A O 1
ATOM 1369 N N . LEU A 1 184 ? -8.465 2.290 25.594 1.00 95.50 184 LEU A N 1
ATOM 1370 C CA . LEU A 1 184 ? -8.725 1.059 26.337 1.00 95.50 184 LEU A CA 1
ATOM 1371 C C . LEU A 1 184 ? -8.088 1.099 27.730 1.00 95.50 184 LEU A C 1
ATOM 1373 O O . LEU A 1 184 ? -8.740 0.712 28.695 1.00 95.50 184 LEU A O 1
ATOM 1377 N N . ALA A 1 185 ? -6.845 1.572 27.844 1.00 96.31 185 ALA A N 1
ATOM 1378 C CA . ALA A 1 185 ? -6.154 1.678 29.125 1.00 96.31 185 ALA A CA 1
ATOM 1379 C C . ALA A 1 185 ? -6.906 2.601 30.101 1.00 96.31 185 ALA A C 1
ATOM 1381 O O . ALA A 1 185 ? -7.181 2.194 31.228 1.00 96.31 185 ALA A O 1
ATOM 1382 N N . GLU A 1 186 ? -7.327 3.785 29.646 1.00 96.12 186 GLU A N 1
ATOM 1383 C CA . GLU A 1 186 ? -8.144 4.723 30.434 1.00 96.12 186 GLU A CA 1
ATOM 1384 C C . GLU A 1 186 ? -9.495 4.110 30.843 1.00 96.12 186 GLU A C 1
ATOM 1386 O O . GLU A 1 186 ? -9.965 4.274 31.975 1.00 96.12 186 GLU A O 1
ATOM 1391 N N . PHE A 1 187 ? -10.127 3.363 29.932 1.00 94.81 187 PHE A N 1
ATOM 1392 C CA . PHE A 1 187 ? -11.386 2.678 30.214 1.00 94.81 187 PHE A CA 1
ATOM 1393 C C . PHE A 1 187 ? -11.218 1.588 31.281 1.00 94.81 187 PHE A C 1
ATOM 1395 O O . PHE A 1 187 ? -12.054 1.488 32.182 1.00 94.81 187 PHE A O 1
ATOM 1402 N N . ILE A 1 188 ? -10.139 0.800 31.203 1.00 96.00 188 ILE A N 1
ATOM 1403 C CA . ILE A 1 188 ? -9.788 -0.229 32.193 1.00 96.00 188 ILE A CA 1
ATOM 1404 C C . ILE A 1 188 ? -9.482 0.411 33.549 1.00 96.00 188 ILE A C 1
ATOM 1406 O O . ILE A 1 188 ? -9.929 -0.110 34.566 1.00 96.00 188 ILE A O 1
ATOM 1410 N N . GLU A 1 189 ? -8.766 1.535 33.587 1.00 96.94 189 GLU A N 1
ATOM 1411 C CA . GLU A 1 189 ? -8.468 2.249 34.835 1.00 96.94 189 GLU A CA 1
ATOM 1412 C C . GLU A 1 189 ? -9.748 2.732 35.531 1.00 96.94 189 GLU A C 1
ATOM 1414 O O . GLU A 1 189 ? -9.878 2.629 36.750 1.00 96.94 189 GLU A O 1
ATOM 1419 N N . THR A 1 190 ? -10.725 3.201 34.752 1.00 96.31 190 THR A N 1
ATOM 1420 C CA . THR A 1 190 ? -11.975 3.760 35.284 1.00 96.31 190 THR A CA 1
ATOM 1421 C C . THR A 1 190 ? -12.983 2.685 35.701 1.00 96.31 190 THR A C 1
ATOM 1423 O O . THR A 1 190 ? -13.664 2.837 36.714 1.00 96.31 190 THR A O 1
ATOM 1426 N N . ASN A 1 191 ? -13.108 1.607 34.920 1.00 95.06 191 ASN A N 1
ATOM 1427 C CA . ASN A 1 191 ? -14.198 0.630 35.060 1.00 95.06 191 ASN A CA 1
ATOM 1428 C C . ASN A 1 191 ? -13.725 -0.764 35.505 1.00 95.06 191 ASN A C 1
ATOM 1430 O O . ASN A 1 191 ? -14.531 -1.589 35.926 1.00 95.06 191 ASN A O 1
ATOM 1434 N N . GLY A 1 192 ? -12.426 -1.043 35.431 1.00 95.56 192 GLY A N 1
ATOM 1435 C CA . GLY A 1 192 ? -11.861 -2.369 35.645 1.00 95.56 192 GLY A CA 1
ATOM 1436 C C . GLY A 1 192 ? -11.821 -3.226 34.375 1.00 95.56 192 GLY A C 1
ATOM 1437 O O . GLY A 1 192 ? -12.582 -3.038 33.422 1.00 95.56 192 GLY A O 1
ATOM 1438 N N . LEU A 1 193 ? -10.910 -4.202 34.378 1.00 95.19 193 LEU A N 1
ATOM 1439 C CA . LEU A 1 193 ? -10.652 -5.093 33.242 1.00 95.19 193 LEU A CA 1
ATOM 1440 C C . LEU A 1 193 ? -11.856 -5.988 32.905 1.00 95.19 193 LEU A C 1
ATOM 1442 O O . LEU A 1 193 ? -12.200 -6.117 31.734 1.00 95.19 193 LEU A O 1
ATOM 1446 N N . ASP A 1 194 ? -12.535 -6.540 33.917 1.00 93.75 194 ASP A N 1
ATOM 1447 C CA . ASP A 1 194 ? -13.705 -7.412 33.721 1.00 93.75 194 ASP A CA 1
ATOM 1448 C C . ASP A 1 194 ? -14.828 -6.706 32.951 1.00 93.75 194 ASP A C 1
ATOM 1450 O O . ASP A 1 194 ? -15.537 -7.328 32.158 1.00 93.75 194 ASP A O 1
ATOM 1454 N N . ILE A 1 195 ? -14.989 -5.397 33.181 1.00 91.50 195 ILE A N 1
ATOM 1455 C CA . ILE A 1 195 ? -15.952 -4.575 32.451 1.00 91.50 195 ILE A CA 1
ATOM 1456 C C . ILE A 1 195 ? -15.454 -4.373 31.018 1.00 91.50 195 ILE A C 1
ATOM 1458 O O . ILE A 1 195 ? -16.204 -4.632 30.092 1.00 91.50 195 ILE A O 1
ATOM 1462 N N . ALA A 1 196 ? -14.184 -4.034 30.791 1.00 91.44 196 ALA A N 1
ATOM 1463 C CA . ALA A 1 196 ? -13.635 -3.860 29.438 1.00 91.44 196 ALA A CA 1
ATOM 1464 C C . ALA A 1 196 ? -13.721 -5.113 28.539 1.00 91.44 196 ALA A C 1
ATOM 1466 O O . ALA A 1 196 ? -13.845 -4.989 27.318 1.00 91.44 196 ALA A O 1
ATOM 1467 N N . GLU A 1 197 ? -13.659 -6.311 29.127 1.00 92.25 197 GLU A N 1
ATOM 1468 C CA . GLU A 1 197 ? -13.801 -7.586 28.410 1.00 92.25 197 GLU A CA 1
ATOM 1469 C C . GLU A 1 197 ? -15.257 -7.977 28.126 1.00 92.25 197 GLU A C 1
ATOM 1471 O O . GLU A 1 197 ? -15.518 -8.702 27.166 1.00 92.25 197 GLU A O 1
ATOM 1476 N N . ARG A 1 198 ? -16.206 -7.526 28.954 1.00 88.44 198 ARG A N 1
ATOM 1477 C CA . ARG A 1 198 ? -17.634 -7.873 28.830 1.00 88.44 198 ARG A CA 1
ATOM 1478 C C . ARG A 1 198 ? -18.461 -6.791 28.160 1.00 88.44 198 ARG A C 1
ATOM 1480 O O . ARG A 1 198 ? -19.487 -7.098 27.564 1.00 88.44 198 ARG A O 1
ATOM 1487 N N . THR A 1 199 ? -18.035 -5.540 28.276 1.00 83.88 199 THR A N 1
ATOM 1488 C CA . THR A 1 199 ? -18.665 -4.397 27.635 1.00 83.88 199 THR A CA 1
ATOM 1489 C C . THR A 1 199 ? -18.382 -4.497 26.151 1.00 83.88 199 THR A C 1
ATOM 1491 O O . THR A 1 199 ? -17.332 -4.075 25.655 1.00 83.88 199 THR A O 1
ATOM 1494 N N . ALA A 1 200 ? -19.340 -5.096 25.448 1.00 83.94 200 ALA A N 1
ATOM 1495 C CA . ALA A 1 200 ? -19.488 -4.887 24.027 1.00 83.94 200 ALA A CA 1
ATOM 1496 C C . ALA A 1 200 ? -19.501 -3.377 23.780 1.00 83.94 200 ALA A C 1
ATOM 1498 O O . ALA A 1 200 ? -20.079 -2.615 24.561 1.00 83.94 200 ALA A O 1
ATOM 1499 N N . LEU A 1 201 ? -18.822 -2.933 22.720 1.00 75.62 201 LEU A N 1
ATOM 1500 C CA . LEU A 1 201 ? -18.893 -1.529 22.319 1.00 75.62 201 LEU A CA 1
ATOM 1501 C C . LEU A 1 201 ? -20.351 -1.075 22.182 1.00 75.62 201 LEU A C 1
ATOM 1503 O O . LEU A 1 201 ? -20.645 0.076 22.491 1.00 75.62 201 LEU A O 1
ATOM 1507 N N . TRP A 1 202 ? -21.238 -1.999 21.809 1.00 75.62 202 TRP A N 1
ATOM 1508 C CA . TRP A 1 202 ? -22.666 -1.810 21.619 1.00 75.62 202 TRP A CA 1
ATOM 1509 C C . TRP A 1 202 ? -23.411 -3.042 22.140 1.00 75.62 202 TRP A C 1
ATOM 1511 O O . TRP A 1 202 ? -22.948 -4.169 21.955 1.00 75.62 202 TRP A O 1
ATOM 1521 N N . ASP A 1 203 ? -24.546 -2.836 22.807 1.00 71.50 203 ASP A N 1
ATOM 1522 C CA . ASP A 1 203 ? -25.271 -3.918 23.476 1.00 71.50 203 ASP A CA 1
ATOM 1523 C C . ASP A 1 203 ? -25.644 -5.033 22.471 1.00 71.50 203 ASP A C 1
ATOM 1525 O O . ASP A 1 203 ? -26.244 -4.790 21.427 1.00 71.50 203 ASP A O 1
ATOM 1529 N N . ASP A 1 204 ? -25.233 -6.266 22.781 1.00 69.31 204 ASP A N 1
ATOM 1530 C CA . ASP A 1 204 ? -25.559 -7.531 22.097 1.00 69.31 204 ASP A CA 1
ATOM 1531 C C . ASP A 1 204 ? -25.122 -7.726 20.629 1.00 69.31 204 ASP A C 1
ATOM 1533 O O . ASP A 1 204 ? -25.281 -8.830 20.101 1.00 69.31 204 ASP A O 1
ATOM 1537 N N . LYS A 1 205 ? -24.538 -6.724 19.958 1.00 69.56 205 LYS A N 1
ATOM 1538 C CA . LYS A 1 205 ? -24.214 -6.821 18.517 1.00 69.56 205 LYS A CA 1
ATOM 1539 C C . LYS A 1 205 ? -22.730 -6.848 18.181 1.00 69.56 205 LYS A C 1
ATOM 1541 O O . LYS A 1 205 ? -22.386 -7.228 17.062 1.00 69.56 205 LYS A O 1
ATOM 1546 N N . THR A 1 206 ? -21.852 -6.471 19.108 1.00 82.31 206 THR A N 1
ATOM 1547 C CA . THR A 1 206 ? -20.461 -6.179 18.750 1.00 82.31 206 THR A CA 1
ATOM 1548 C C . THR A 1 206 ? -19.405 -6.731 19.685 1.00 82.31 206 THR A C 1
ATOM 1550 O O . THR A 1 206 ? -19.679 -7.335 20.723 1.00 82.31 206 THR A O 1
ATOM 1553 N N . TRP A 1 207 ? -18.148 -6.590 19.271 1.00 86.50 207 TRP A N 1
ATOM 1554 C CA . TRP A 1 207 ? -17.018 -7.061 20.052 1.00 86.50 207 TRP A CA 1
ATOM 1555 C C . TRP A 1 207 ? -16.808 -6.209 21.304 1.00 86.50 207 TRP A C 1
ATOM 1557 O O . TRP A 1 207 ? -17.064 -5.003 21.338 1.00 86.50 207 TRP A O 1
ATOM 1567 N N . ALA A 1 208 ? -16.273 -6.849 22.344 1.00 89.06 208 ALA A N 1
ATOM 1568 C CA . ALA A 1 208 ? -15.756 -6.136 23.500 1.00 89.06 208 ALA A CA 1
ATOM 1569 C C . ALA A 1 208 ? -14.624 -5.189 23.084 1.00 89.06 208 ALA A C 1
ATOM 1571 O O . ALA A 1 208 ? -13.794 -5.553 22.242 1.00 89.06 208 ALA A O 1
ATOM 1572 N N . LEU A 1 209 ? -14.547 -4.010 23.709 1.00 88.19 209 LEU A N 1
ATOM 1573 C CA . LEU A 1 209 ? -13.522 -3.004 23.403 1.00 88.19 209 LEU A CA 1
ATOM 1574 C C . LEU A 1 209 ? -12.105 -3.599 23.457 1.00 88.19 209 LEU A C 1
ATOM 1576 O O . LEU A 1 209 ? -11.306 -3.392 22.543 1.00 88.19 209 LEU A O 1
ATOM 1580 N N . ALA A 1 210 ? -11.819 -4.408 24.483 1.00 90.44 210 ALA A N 1
ATOM 1581 C CA . ALA A 1 210 ? -10.534 -5.087 24.636 1.00 90.44 210 ALA A CA 1
ATOM 1582 C C . ALA A 1 210 ? -10.218 -6.032 23.462 1.00 90.44 210 ALA A C 1
ATOM 1584 O O . ALA A 1 210 ? -9.101 -6.035 22.933 1.00 90.44 210 ALA A O 1
ATOM 1585 N N . LYS A 1 211 ? -11.215 -6.805 23.012 1.00 90.31 211 LYS A N 1
ATOM 1586 C CA . LYS A 1 211 ? -11.080 -7.724 21.875 1.00 90.31 211 LYS A CA 1
ATOM 1587 C C . LYS A 1 211 ? -10.829 -6.955 20.582 1.00 90.31 211 LYS A C 1
ATOM 1589 O O . LYS A 1 211 ? -9.963 -7.349 19.806 1.00 90.31 211 LYS A O 1
ATOM 1594 N N . PHE A 1 212 ? -11.548 -5.853 20.375 1.00 86.62 212 PHE A N 1
ATOM 1595 C CA . PHE A 1 212 ? -11.398 -5.020 19.189 1.00 86.62 212 PHE A CA 1
ATOM 1596 C C . PHE A 1 212 ? -9.992 -4.415 19.094 1.00 86.62 212 PHE A C 1
ATOM 1598 O O . PHE A 1 212 ? -9.308 -4.583 18.087 1.00 86.62 212 PHE A O 1
ATOM 1605 N N . VAL A 1 213 ? -9.530 -3.758 20.160 1.00 91.19 213 VAL A N 1
ATOM 1606 C CA . VAL A 1 213 ? -8.209 -3.107 20.210 1.00 91.19 213 VAL A CA 1
ATOM 1607 C C . VAL A 1 213 ? -7.093 -4.129 19.985 1.00 91.19 213 VAL A C 1
ATOM 1609 O O . VAL A 1 213 ? -6.193 -3.899 19.176 1.00 91.19 213 VAL A O 1
ATOM 1612 N N . SER A 1 214 ? -7.212 -5.306 20.610 1.00 90.81 214 SER A N 1
ATOM 1613 C CA . SER A 1 214 ? -6.283 -6.425 20.405 1.00 90.81 214 SER A CA 1
ATOM 1614 C C . SER A 1 214 ? -6.239 -6.881 18.943 1.00 90.81 214 SER A C 1
ATOM 1616 O O . SER A 1 214 ? -5.177 -7.220 18.421 1.00 90.81 214 SER A O 1
ATOM 1618 N N . HIS A 1 215 ? -7.383 -6.870 18.257 1.00 89.94 215 HIS A N 1
ATOM 1619 C CA . HIS A 1 215 ? -7.466 -7.225 16.843 1.00 89.94 215 HIS A CA 1
ATOM 1620 C C . HIS A 1 215 ? -6.916 -6.126 15.924 1.00 89.94 215 HIS A C 1
ATOM 1622 O O . HIS A 1 215 ? -6.251 -6.432 14.936 1.00 89.94 215 HIS A O 1
ATOM 1628 N N . GLY A 1 216 ? -7.124 -4.851 16.270 1.00 88.31 216 GLY A N 1
ATOM 1629 C CA . GLY A 1 216 ? -6.560 -3.702 15.556 1.00 88.31 216 GLY A CA 1
ATOM 1630 C C . GLY A 1 216 ? -5.029 -3.725 15.524 1.00 88.31 216 GLY A C 1
ATOM 1631 O O . GLY A 1 216 ? -4.428 -3.516 14.472 1.00 88.31 216 GLY A O 1
ATOM 1632 N N . ALA A 1 217 ? -4.382 -4.094 16.633 1.00 91.12 217 ALA A N 1
ATOM 1633 C CA . ALA A 1 217 ? -2.932 -4.315 16.663 1.00 91.12 217 ALA A CA 1
ATOM 1634 C C . ALA A 1 217 ? -2.483 -5.467 15.738 1.00 91.12 217 ALA A C 1
ATOM 1636 O O . ALA A 1 217 ? -1.383 -5.439 15.176 1.00 91.12 217 ALA A O 1
ATOM 1637 N N . GLY A 1 218 ? -3.354 -6.459 15.523 1.00 92.56 218 GLY A N 1
ATOM 1638 C CA . GLY A 1 218 ? -3.133 -7.575 14.604 1.00 92.56 218 GLY A CA 1
ATOM 1639 C C . GLY A 1 218 ? -2.962 -7.155 13.141 1.00 92.56 218 GLY A C 1
ATOM 1640 O O . GLY A 1 218 ? -2.227 -7.820 12.414 1.00 92.56 218 GLY A O 1
ATOM 1641 N N . VAL A 1 219 ? -3.555 -6.029 12.725 1.00 93.19 219 VAL A N 1
ATOM 1642 C CA . VAL A 1 219 ? -3.499 -5.506 11.345 1.00 93.19 219 VAL A CA 1
ATOM 1643 C C . VAL A 1 219 ? -2.150 -4.913 10.971 1.00 93.19 219 VAL A C 1
ATOM 1645 O O . VAL A 1 219 ? -1.703 -5.037 9.827 1.00 93.19 219 VAL A O 1
ATOM 1648 N N . LEU A 1 220 ? -1.456 -4.304 11.931 1.00 95.44 220 LEU A N 1
ATOM 1649 C CA . LEU A 1 220 ? -0.202 -3.604 11.654 1.00 95.44 220 LEU A CA 1
ATOM 1650 C C . LEU A 1 220 ? 0.898 -4.556 11.174 1.00 95.44 220 LEU A C 1
ATOM 1652 O O . LEU A 1 220 ? 1.724 -4.184 10.340 1.00 95.44 220 LEU A O 1
ATOM 1656 N N . ARG A 1 221 ? 0.919 -5.798 11.672 1.00 95.94 221 ARG A N 1
ATOM 1657 C CA . ARG A 1 221 ? 1.978 -6.758 11.338 1.00 95.94 221 ARG A CA 1
ATOM 1658 C C . ARG A 1 221 ? 1.912 -7.219 9.869 1.00 95.94 221 ARG A C 1
ATOM 1660 O O . ARG A 1 221 ? 2.945 -7.101 9.202 1.00 95.94 221 ARG A O 1
ATOM 1667 N N . PRO A 1 222 ? 0.775 -7.714 9.336 1.00 96.69 222 PRO A N 1
ATOM 1668 C CA . PRO A 1 222 ? 0.637 -8.020 7.912 1.00 96.69 222 PRO A CA 1
ATOM 1669 C C . PRO A 1 222 ? 0.931 -6.819 7.010 1.00 96.69 222 PRO A C 1
ATOM 1671 O O . PRO A 1 222 ? 1.701 -6.960 6.064 1.00 96.69 222 PRO A O 1
ATOM 1674 N N . LEU A 1 223 ? 0.419 -5.626 7.342 1.00 96.31 223 LEU A N 1
ATOM 1675 C CA . LEU A 1 223 ? 0.673 -4.416 6.550 1.00 96.31 223 LEU A CA 1
ATOM 1676 C C . LEU A 1 223 ? 2.154 -4.044 6.514 1.00 96.31 223 LEU A C 1
ATOM 1678 O O . LEU A 1 223 ? 2.686 -3.749 5.446 1.00 96.31 223 LEU A O 1
ATOM 1682 N N . ASN A 1 224 ? 2.847 -4.098 7.655 1.00 97.06 224 ASN A N 1
ATOM 1683 C CA . ASN A 1 224 ? 4.272 -3.788 7.686 1.00 97.06 224 ASN A CA 1
ATOM 1684 C C . ASN A 1 224 ? 5.087 -4.800 6.871 1.00 97.06 224 ASN A C 1
ATOM 1686 O O . ASN A 1 224 ? 5.981 -4.412 6.120 1.00 97.06 224 ASN A O 1
ATOM 1690 N N . ARG A 1 225 ? 4.761 -6.098 6.979 1.00 97.56 225 ARG A N 1
ATOM 1691 C CA . ARG A 1 225 ? 5.385 -7.148 6.159 1.00 97.56 225 ARG A CA 1
ATOM 1692 C C . ARG A 1 225 ? 5.161 -6.887 4.670 1.00 97.56 225 ARG A C 1
ATOM 1694 O O . ARG A 1 225 ? 6.115 -6.978 3.896 1.00 97.56 225 ARG A O 1
ATOM 1701 N N . SER A 1 226 ? 3.932 -6.554 4.289 1.00 97.38 226 SER A N 1
ATOM 1702 C CA . SER A 1 226 ? 3.579 -6.254 2.906 1.00 97.38 226 SER A CA 1
ATOM 1703 C C . SER A 1 226 ? 4.359 -5.049 2.395 1.00 97.38 226 SER A C 1
ATOM 1705 O O . SER A 1 226 ? 5.062 -5.151 1.395 1.00 97.38 226 SER A O 1
ATOM 1707 N N . ARG A 1 227 ? 4.388 -3.949 3.158 1.00 97.12 227 ARG A N 1
ATOM 1708 C CA . ARG A 1 227 ? 5.184 -2.753 2.845 1.00 97.12 227 ARG A CA 1
ATOM 1709 C C . ARG A 1 227 ? 6.656 -3.077 2.592 1.00 97.12 227 ARG A C 1
ATOM 1711 O O . ARG A 1 227 ? 7.204 -2.635 1.589 1.00 97.12 227 ARG A O 1
ATOM 1718 N N . HIS A 1 228 ? 7.292 -3.848 3.475 1.00 97.12 228 HIS A N 1
ATOM 1719 C CA . HIS A 1 228 ? 8.692 -4.249 3.306 1.00 97.12 228 HIS A CA 1
ATOM 1720 C C . HIS A 1 228 ? 8.907 -5.116 2.062 1.00 97.12 228 HIS A C 1
ATOM 1722 O O . HIS A 1 228 ? 9.890 -4.936 1.348 1.00 97.12 228 HIS A O 1
ATOM 1728 N N . THR A 1 229 ? 7.982 -6.036 1.791 1.00 97.31 229 THR A N 1
ATOM 1729 C CA . THR A 1 229 ? 8.025 -6.890 0.597 1.00 97.31 229 THR A CA 1
ATOM 1730 C C . THR A 1 229 ? 7.915 -6.042 -0.669 1.00 97.31 229 THR A C 1
ATOM 1732 O O . THR A 1 229 ? 8.736 -6.170 -1.572 1.00 97.31 229 THR A O 1
ATOM 1735 N N . ILE A 1 230 ? 6.955 -5.117 -0.712 1.00 97.56 230 ILE A N 1
ATOM 1736 C CA . ILE A 1 230 ? 6.759 -4.189 -1.826 1.00 97.56 230 ILE A CA 1
ATOM 1737 C C . ILE A 1 230 ? 7.977 -3.281 -2.033 1.00 97.56 230 ILE A C 1
ATOM 1739 O O . ILE A 1 230 ? 8.412 -3.099 -3.167 1.00 97.56 230 ILE A O 1
ATOM 1743 N N . ASP A 1 231 ? 8.570 -2.755 -0.961 1.00 96.88 231 ASP A N 1
ATOM 1744 C CA . ASP A 1 231 ? 9.790 -1.945 -1.037 1.00 96.88 231 ASP A CA 1
ATOM 1745 C C . ASP A 1 231 ? 10.970 -2.739 -1.628 1.00 96.88 231 ASP A C 1
ATOM 1747 O O . ASP A 1 231 ? 11.659 -2.254 -2.527 1.00 96.88 231 ASP A O 1
ATOM 1751 N N . LEU A 1 232 ? 11.161 -3.995 -1.209 1.00 95.94 232 LEU A N 1
ATOM 1752 C CA . LEU A 1 232 ? 12.192 -4.875 -1.767 1.00 95.94 232 LEU A CA 1
ATOM 1753 C C . LEU A 1 232 ? 11.984 -5.115 -3.272 1.00 95.94 232 LEU A C 1
ATOM 1755 O O . LEU A 1 232 ? 12.916 -4.963 -4.064 1.00 95.94 232 LEU A O 1
ATOM 1759 N N . LEU A 1 233 ? 10.757 -5.448 -3.677 1.00 96.81 233 LEU A N 1
ATOM 1760 C CA . LEU A 1 233 ? 10.409 -5.685 -5.080 1.00 96.81 233 LEU A CA 1
ATOM 1761 C C . LEU A 1 233 ? 10.574 -4.412 -5.924 1.00 96.81 233 LEU A C 1
ATOM 1763 O O . LEU A 1 233 ? 11.096 -4.464 -7.038 1.00 96.81 233 LEU A O 1
ATOM 1767 N N . ALA A 1 234 ? 10.202 -3.249 -5.382 1.00 96.94 234 ALA A N 1
ATOM 1768 C CA . ALA A 1 234 ? 10.401 -1.960 -6.034 1.00 96.94 234 ALA A CA 1
ATOM 1769 C C . ALA A 1 234 ? 11.882 -1.647 -6.263 1.00 96.94 234 ALA A C 1
ATOM 1771 O O . ALA A 1 234 ? 12.247 -1.152 -7.334 1.00 96.94 234 ALA A O 1
ATOM 1772 N N . ARG A 1 235 ? 12.749 -1.953 -5.289 1.00 95.12 235 ARG A N 1
ATOM 1773 C CA . ARG A 1 235 ? 14.204 -1.799 -5.433 1.00 95.12 235 ARG A CA 1
ATOM 1774 C C . ARG A 1 235 ? 14.754 -2.706 -6.527 1.00 95.12 235 ARG A C 1
ATOM 1776 O O . ARG A 1 235 ? 15.527 -2.220 -7.347 1.00 95.12 235 ARG A O 1
ATOM 1783 N N . GLN A 1 236 ? 14.318 -3.965 -6.597 1.00 95.12 236 GLN A N 1
ATOM 1784 C CA . GLN A 1 236 ? 14.728 -4.897 -7.657 1.00 95.12 236 GLN A CA 1
ATOM 1785 C C . GLN A 1 236 ? 14.327 -4.396 -9.051 1.00 95.12 236 GLN A C 1
ATOM 1787 O O . GLN A 1 236 ? 15.159 -4.346 -9.956 1.00 95.12 236 GLN A O 1
ATOM 1792 N N . ILE A 1 237 ? 13.079 -3.946 -9.216 1.00 96.44 237 ILE A N 1
ATOM 1793 C CA . ILE A 1 237 ? 12.579 -3.385 -10.482 1.00 96.44 237 ILE A CA 1
ATOM 1794 C C . ILE A 1 237 ? 13.328 -2.095 -10.844 1.00 96.44 237 ILE A C 1
ATOM 1796 O O . ILE A 1 237 ? 13.705 -1.884 -11.997 1.00 96.44 237 ILE A O 1
ATOM 1800 N N . THR A 1 238 ? 13.600 -1.240 -9.857 1.00 95.38 238 THR A N 1
ATOM 1801 C CA . THR A 1 238 ? 14.371 -0.009 -10.067 1.00 95.38 238 THR A CA 1
ATOM 1802 C C . THR A 1 238 ? 15.812 -0.322 -10.471 1.00 95.38 238 THR A C 1
ATOM 1804 O O . THR A 1 238 ? 16.326 0.316 -11.388 1.00 95.38 238 THR A O 1
ATOM 1807 N N . ALA A 1 239 ? 16.450 -1.316 -9.851 1.00 92.81 239 ALA A N 1
ATOM 1808 C CA . ALA A 1 239 ? 17.800 -1.755 -10.192 1.00 92.81 239 ALA A CA 1
ATOM 1809 C C . ALA A 1 239 ? 17.877 -2.337 -11.613 1.00 92.81 239 ALA A C 1
ATOM 1811 O O . ALA A 1 239 ? 18.774 -1.954 -12.360 1.00 92.81 239 ALA A O 1
ATOM 1812 N N . TYR A 1 240 ? 16.901 -3.154 -12.031 1.00 94.31 240 TYR A N 1
ATOM 1813 C CA . TYR A 1 240 ? 16.770 -3.564 -13.437 1.00 94.31 240 TYR A CA 1
ATOM 1814 C C . TYR A 1 240 ? 16.629 -2.346 -14.358 1.00 94.31 240 TYR A C 1
ATOM 1816 O O . TYR A 1 240 ? 17.309 -2.227 -15.363 1.00 94.31 240 TYR A O 1
ATOM 1824 N N . SER A 1 241 ? 15.826 -1.347 -13.992 1.00 94.12 241 SER A N 1
ATOM 1825 C CA . SER A 1 241 ? 15.689 -0.168 -14.854 1.00 94.12 241 SER A CA 1
ATOM 1826 C C . SER A 1 241 ? 17.000 0.618 -15.042 1.00 94.12 241 SER A C 1
ATOM 1828 O O . SER A 1 241 ? 17.158 1.329 -16.034 1.00 94.12 241 SER A O 1
ATOM 1830 N N . LEU A 1 242 ? 17.925 0.531 -14.079 1.00 91.25 242 LEU A N 1
ATOM 1831 C CA . LEU A 1 242 ? 19.245 1.172 -14.106 1.00 91.25 242 LEU A CA 1
ATOM 1832 C C . LEU A 1 242 ? 20.292 0.331 -14.858 1.00 91.25 242 LEU A C 1
ATOM 1834 O O . LEU A 1 242 ? 21.333 0.859 -15.239 1.00 91.25 242 LEU A O 1
ATOM 1838 N N . SER A 1 243 ? 20.024 -0.953 -15.116 1.00 88.69 243 SER A N 1
ATOM 1839 C CA . SER A 1 243 ? 20.988 -1.892 -15.701 1.00 88.69 243 SER A CA 1
ATOM 1840 C C . SER A 1 243 ? 21.296 -1.681 -17.173 1.00 88.69 243 SER A C 1
ATOM 1842 O O . SER A 1 243 ? 22.231 -2.292 -17.684 1.00 88.69 243 SER A O 1
ATOM 1844 N N . THR A 1 244 ? 20.525 -0.847 -17.868 1.00 75.88 244 THR A N 1
ATOM 1845 C CA . THR A 1 244 ? 20.541 -0.701 -19.336 1.00 75.88 244 THR A CA 1
ATOM 1846 C C . THR A 1 244 ? 21.821 -0.079 -19.916 1.00 75.88 244 THR A C 1
ATOM 1848 O O . THR A 1 244 ? 21.850 0.354 -21.065 1.00 75.88 244 THR A O 1
ATOM 1851 N N . GLY A 1 245 ? 22.919 -0.090 -19.155 1.00 57.38 245 GLY A N 1
ATOM 1852 C CA . GLY A 1 245 ? 24.278 -0.007 -19.684 1.00 57.38 245 GLY A CA 1
ATOM 1853 C C . GLY A 1 245 ? 24.769 1.396 -20.017 1.00 57.38 245 GLY A C 1
ATOM 1854 O O . GLY A 1 245 ? 25.856 1.527 -20.569 1.00 57.38 245 GLY A O 1
ATOM 1855 N N . LEU A 1 246 ? 24.017 2.448 -19.678 1.00 59.28 246 LEU A N 1
ATOM 1856 C CA . LEU A 1 246 ? 24.445 3.830 -19.928 1.00 59.28 246 LEU A CA 1
ATOM 1857 C C . LEU A 1 246 ? 25.311 4.425 -18.803 1.00 59.28 246 LEU A C 1
ATOM 1859 O O . LEU A 1 246 ? 26.078 5.344 -19.076 1.00 59.28 246 LEU A O 1
ATOM 1863 N N . ASP A 1 247 ? 25.263 3.880 -17.583 1.00 50.25 247 ASP A N 1
ATOM 1864 C CA . ASP A 1 247 ? 26.052 4.408 -16.455 1.00 50.25 247 ASP A CA 1
ATOM 1865 C C . ASP A 1 247 ? 27.441 3.761 -16.303 1.00 50.25 247 ASP A C 1
ATOM 1867 O O . ASP A 1 247 ? 28.333 4.336 -15.680 1.00 50.25 247 ASP A O 1
ATOM 1871 N N . SER A 1 248 ? 27.697 2.601 -16.920 1.00 44.22 248 SER A N 1
ATOM 1872 C CA . SER A 1 248 ? 28.965 1.876 -16.719 1.00 44.22 248 SER A CA 1
ATOM 1873 C C . SER A 1 248 ? 30.175 2.494 -17.432 1.00 44.22 248 SER A C 1
ATOM 1875 O O . SER A 1 248 ? 31.305 2.178 -17.071 1.00 44.22 248 SER A O 1
ATOM 1877 N N . THR A 1 249 ? 29.989 3.397 -18.402 1.00 45.62 249 THR A N 1
ATOM 1878 C CA . THR A 1 249 ? 31.112 4.052 -19.108 1.00 45.62 249 THR A CA 1
ATOM 1879 C C . THR A 1 249 ? 31.444 5.455 -18.598 1.00 45.62 249 THR A C 1
ATOM 1881 O O . THR A 1 249 ? 32.461 6.008 -19.004 1.00 45.62 249 THR A O 1
ATOM 1884 N N . LEU A 1 250 ? 30.636 6.031 -17.698 1.00 47.25 250 LEU A N 1
ATOM 1885 C CA . LEU A 1 250 ? 30.957 7.297 -17.016 1.00 47.25 250 LEU A CA 1
ATOM 1886 C C . LEU A 1 250 ? 31.695 7.094 -15.684 1.00 47.25 250 LEU A C 1
ATOM 1888 O O . LEU A 1 250 ? 32.169 8.059 -15.096 1.00 47.25 250 LEU A O 1
ATOM 1892 N N . SER A 1 251 ? 31.897 5.842 -15.263 1.00 44.59 251 SER A N 1
ATOM 1893 C CA . SER A 1 251 ? 32.830 5.473 -14.189 1.00 44.59 251 SER A CA 1
ATOM 1894 C C . SER A 1 251 ? 34.291 5.357 -14.675 1.00 44.59 251 SER A C 1
ATOM 1896 O O . SER A 1 251 ? 35.102 4.672 -14.051 1.00 44.59 251 SER A O 1
ATOM 1898 N N . VAL A 1 252 ? 34.643 5.997 -15.797 1.00 44.25 252 VAL A N 1
ATOM 1899 C CA . VAL A 1 252 ? 36.025 6.108 -16.282 1.00 44.25 252 VAL A CA 1
ATOM 1900 C C . VAL A 1 252 ? 36.501 7.540 -16.074 1.00 44.25 252 VAL A C 1
ATOM 1902 O O . VAL A 1 252 ? 36.141 8.432 -16.839 1.00 44.25 252 VAL A O 1
ATOM 1905 N N . GLY A 1 253 ? 37.358 7.732 -15.073 1.00 43.16 253 GLY A N 1
ATOM 1906 C CA . GLY A 1 253 ? 38.261 8.877 -15.024 1.00 43.16 253 GLY A CA 1
ATOM 1907 C C . GLY A 1 253 ? 38.340 9.557 -13.670 1.00 43.16 253 GLY A C 1
ATOM 1908 O O . GLY A 1 253 ? 37.578 10.473 -13.385 1.00 43.16 253 GLY A O 1
ATOM 1909 N N . ASP A 1 254 ? 39.315 9.119 -12.883 1.00 47.94 254 ASP A N 1
ATOM 1910 C CA . ASP A 1 254 ? 39.911 9.824 -11.755 1.00 47.94 254 ASP A CA 1
ATOM 1911 C C . ASP A 1 254 ? 40.060 11.347 -11.955 1.00 47.94 254 ASP A C 1
ATOM 1913 O O . ASP A 1 254 ? 40.267 11.827 -13.071 1.00 47.94 254 ASP A O 1
ATOM 1917 N N . SER A 1 255 ? 40.118 12.068 -10.824 1.00 49.22 255 SER A N 1
ATOM 1918 C CA . SER A 1 255 ? 40.368 13.516 -10.674 1.00 49.22 255 SER A CA 1
ATOM 1919 C C . SER A 1 255 ? 39.077 14.341 -10.798 1.00 49.22 255 SER A C 1
ATOM 1921 O O . SER A 1 255 ? 38.509 14.454 -11.870 1.00 49.22 255 SER A O 1
ATOM 1923 N N . TYR A 1 256 ? 38.502 14.930 -9.744 1.00 43.38 256 TYR A N 1
ATOM 1924 C CA . TYR A 1 256 ? 39.124 15.888 -8.831 1.00 43.38 256 TYR A CA 1
ATOM 1925 C C . TYR A 1 256 ? 38.509 15.848 -7.417 1.00 43.38 256 TYR A C 1
ATOM 1927 O O . TYR A 1 256 ? 37.313 16.030 -7.229 1.00 43.38 256 TYR A O 1
ATOM 1935 N N . SER A 1 257 ? 39.398 15.652 -6.441 1.00 49.09 257 SER A N 1
ATOM 1936 C CA . SER A 1 257 ? 39.559 16.388 -5.177 1.00 49.09 257 SER A CA 1
ATOM 1937 C C . SER A 1 257 ? 38.334 17.019 -4.484 1.00 49.09 257 SER A C 1
ATOM 1939 O O . SER A 1 257 ? 37.785 18.019 -4.933 1.00 49.09 257 SER A O 1
ATOM 1941 N N . SER A 1 258 ? 38.060 16.499 -3.283 1.00 51.47 258 SER A N 1
ATOM 1942 C CA . SER A 1 258 ? 37.781 17.238 -2.041 1.00 51.47 258 SER A CA 1
ATOM 1943 C C . SER A 1 258 ? 36.937 18.515 -2.127 1.00 51.47 258 SER A C 1
ATOM 1945 O O . SER A 1 258 ? 37.451 19.618 -2.296 1.00 51.47 258 SER A O 1
ATOM 1947 N N . GLY A 1 259 ? 35.651 18.369 -1.818 1.00 44.03 259 GLY A N 1
ATOM 1948 C CA . GLY A 1 259 ? 34.757 19.468 -1.464 1.00 44.03 259 GLY A CA 1
ATOM 1949 C C . GLY A 1 259 ? 33.687 18.991 -0.489 1.00 44.03 259 GLY A C 1
ATOM 1950 O O . GLY A 1 259 ? 32.524 18.875 -0.859 1.00 44.03 259 GLY A O 1
ATOM 1951 N N . SER A 1 260 ? 34.104 18.662 0.738 1.00 47.59 260 SER A N 1
ATOM 1952 C CA . SER A 1 260 ? 33.217 18.329 1.859 1.00 47.59 260 SER A CA 1
ATOM 1953 C C . SER A 1 260 ? 32.218 19.467 2.078 1.00 47.59 260 SER A C 1
ATOM 1955 O O . SER A 1 260 ? 32.568 20.521 2.607 1.00 47.59 260 SER A O 1
ATOM 1957 N N . THR A 1 261 ? 30.984 19.264 1.622 1.00 40.97 261 THR A N 1
ATOM 1958 C CA . THR A 1 261 ? 29.861 20.152 1.918 1.00 40.97 261 THR A CA 1
ATOM 1959 C C . THR A 1 261 ? 29.037 19.454 2.985 1.00 40.97 261 THR A C 1
ATOM 1961 O O . THR A 1 261 ? 28.351 18.474 2.704 1.00 40.97 261 THR A O 1
ATOM 1964 N N . LEU A 1 262 ? 29.174 19.931 4.222 1.00 46.09 262 LEU A N 1
ATOM 1965 C CA . LEU A 1 262 ? 28.335 19.570 5.361 1.00 46.09 262 LEU A CA 1
ATOM 1966 C C . LEU A 1 262 ? 26.885 19.942 5.025 1.00 46.09 262 LEU A C 1
ATOM 1968 O O . LEU A 1 262 ? 26.492 21.099 5.160 1.00 46.09 262 LEU A O 1
ATOM 1972 N N . VAL A 1 263 ? 26.113 18.977 4.529 1.00 42.75 263 VAL A N 1
ATOM 1973 C CA . VAL A 1 263 ? 24.660 19.108 4.417 1.00 42.75 263 VAL A CA 1
ATOM 1974 C C . VAL A 1 263 ? 24.081 18.717 5.766 1.00 42.75 263 VAL A C 1
ATOM 1976 O O . VAL A 1 263 ? 24.321 17.615 6.255 1.00 42.75 263 VAL A O 1
ATOM 1979 N N . SER A 1 264 ? 23.387 19.679 6.366 1.00 45.62 264 SER A N 1
ATOM 1980 C CA . SER A 1 264 ? 22.753 19.615 7.675 1.00 45.62 264 SER A CA 1
ATOM 1981 C C . SER A 1 264 ? 21.956 18.328 7.886 1.00 45.62 264 SER A C 1
ATOM 1983 O O . SER A 1 264 ? 21.093 17.983 7.080 1.00 45.62 264 SER A O 1
ATOM 1985 N N . GLU A 1 265 ? 22.233 17.666 9.010 1.00 41.69 265 GLU A N 1
ATOM 1986 C CA . GLU A 1 265 ? 21.407 16.627 9.627 1.00 41.69 265 GLU A CA 1
ATOM 1987 C C . GLU A 1 265 ? 20.084 17.249 10.097 1.00 41.69 265 GLU A C 1
ATOM 1989 O O . GLU A 1 265 ? 19.913 17.581 11.266 1.00 41.69 265 GLU A O 1
ATOM 1994 N N . GLU A 1 266 ? 19.146 17.477 9.184 1.00 49.31 266 GLU A N 1
ATOM 1995 C CA . GLU A 1 266 ? 17.749 17.660 9.569 1.00 49.31 266 GLU A CA 1
ATOM 1996 C C . GLU A 1 266 ? 17.072 16.289 9.454 1.00 49.31 266 GLU A C 1
ATOM 1998 O O . GLU A 1 266 ? 17.189 15.633 8.418 1.00 49.31 266 GLU A O 1
ATOM 2003 N N . GLU A 1 267 ? 16.442 15.831 10.543 1.00 45.16 267 GLU A N 1
ATOM 2004 C CA . GLU A 1 267 ? 15.758 14.539 10.729 1.00 45.16 267 GLU A CA 1
ATOM 2005 C C . GLU A 1 267 ? 14.578 14.346 9.753 1.00 45.16 267 GLU A C 1
ATOM 2007 O O . GLU A 1 267 ? 13.414 14.248 10.127 1.00 45.16 267 GLU A O 1
ATOM 2012 N N . GLY A 1 268 ? 14.863 14.294 8.460 1.00 44.81 268 GLY A N 1
ATOM 2013 C CA . GLY A 1 268 ? 13.937 13.926 7.408 1.00 44.81 268 GLY A CA 1
ATOM 2014 C C . GLY A 1 268 ? 14.407 12.610 6.830 1.00 44.81 268 GLY A C 1
ATOM 2015 O O . GLY A 1 268 ? 15.399 12.599 6.114 1.00 44.81 268 GLY A O 1
ATOM 2016 N N . TRP A 1 269 ? 13.723 11.518 7.193 1.00 49.88 269 TRP A N 1
ATOM 2017 C CA . TRP A 1 269 ? 13.771 10.188 6.569 1.00 49.88 269 TRP A CA 1
ATOM 2018 C C . TRP A 1 269 ? 14.873 10.047 5.505 1.00 49.88 269 TRP A C 1
ATOM 2020 O O . TRP A 1 269 ? 14.620 10.250 4.318 1.00 49.88 269 TRP A O 1
ATOM 2030 N N . VAL A 1 270 ? 16.110 9.755 5.930 1.00 45.59 270 VAL A N 1
ATOM 2031 C CA . VAL A 1 270 ? 17.200 9.467 4.991 1.00 45.59 270 VAL A CA 1
ATOM 2032 C C . VAL A 1 270 ? 16.748 8.223 4.229 1.00 45.59 270 VAL A C 1
ATOM 2034 O O . VAL A 1 270 ? 16.601 7.176 4.869 1.00 45.59 270 VAL A O 1
ATOM 2037 N N . PRO A 1 271 ? 16.448 8.303 2.916 1.00 50.62 271 PRO A N 1
ATOM 2038 C CA . PRO A 1 271 ? 15.999 7.142 2.167 1.00 50.62 271 PRO A CA 1
ATOM 2039 C C . PRO A 1 271 ? 17.080 6.083 2.326 1.00 50.62 271 PRO A C 1
ATOM 2041 O O . PRO A 1 271 ? 18.233 6.306 1.955 1.00 50.62 271 PRO A O 1
ATOM 2044 N N . ALA A 1 272 ? 16.716 4.992 2.998 1.00 50.94 272 ALA A N 1
ATOM 2045 C CA . ALA A 1 272 ? 17.643 3.973 3.441 1.00 50.94 272 ALA A CA 1
ATOM 2046 C C . ALA A 1 272 ? 18.419 3.430 2.242 1.00 50.94 272 ALA A C 1
ATOM 2048 O O . ALA A 1 272 ? 17.902 2.587 1.514 1.00 50.94 272 ALA A O 1
ATOM 2049 N N . SER A 1 273 ? 19.660 3.906 2.114 1.00 50.53 273 SER A N 1
ATOM 2050 C CA . SER A 1 273 ? 20.719 3.339 1.288 1.00 50.53 273 SER A CA 1
ATOM 2051 C C . SER A 1 273 ? 20.440 3.399 -0.220 1.00 50.53 273 SER A C 1
ATOM 2053 O O . SER A 1 273 ? 19.312 3.306 -0.699 1.00 50.53 273 SER A O 1
ATOM 2055 N N . MET A 1 274 ? 21.500 3.534 -1.018 1.00 54.75 274 MET A N 1
ATOM 2056 C CA . MET A 1 274 ? 21.419 3.194 -2.440 1.00 54.75 274 MET A CA 1
ATOM 2057 C C . MET A 1 274 ? 20.753 1.820 -2.620 1.00 54.75 274 MET A C 1
ATOM 2059 O O . MET A 1 274 ? 20.853 0.999 -1.701 1.00 54.75 274 MET A O 1
ATOM 2063 N N . PRO A 1 275 ? 20.070 1.564 -3.760 1.00 56.44 275 PRO A N 1
ATOM 2064 C CA . PRO A 1 275 ? 19.505 0.250 -4.043 1.00 56.44 275 PRO A CA 1
ATOM 2065 C C . PRO A 1 275 ? 20.574 -0.782 -3.715 1.00 56.44 275 PRO A C 1
ATOM 2067 O O . PRO A 1 275 ? 21.669 -0.723 -4.273 1.00 56.44 275 PRO A O 1
ATOM 2070 N N . VAL A 1 276 ? 20.287 -1.629 -2.724 1.00 52.16 276 VAL A N 1
ATOM 2071 C CA . VAL A 1 276 ? 21.180 -2.705 -2.312 1.00 52.16 276 VAL A CA 1
ATOM 2072 C C . VAL A 1 276 ? 21.255 -3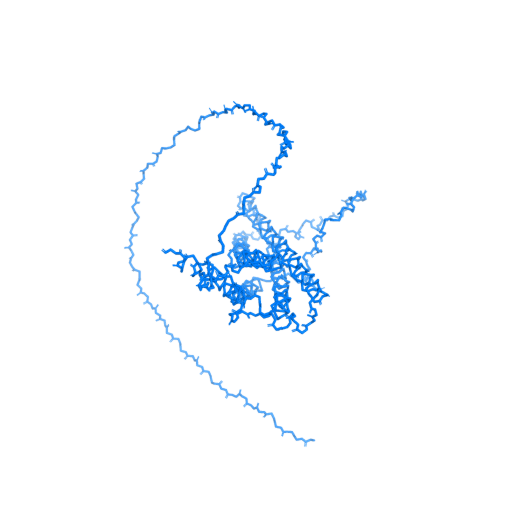.612 -3.523 1.00 52.16 276 VAL A C 1
ATOM 2074 O O . VAL A 1 276 ? 20.373 -4.431 -3.761 1.00 52.16 276 VAL A O 1
ATOM 2077 N N . VAL A 1 277 ? 22.258 -3.369 -4.360 1.00 59.06 277 VAL A N 1
ATOM 2078 C CA . VAL A 1 277 ? 22.765 -4.387 -5.256 1.00 59.06 277 VAL A CA 1
ATOM 2079 C C . VAL A 1 277 ? 23.129 -5.520 -4.306 1.00 59.06 277 VAL A C 1
ATOM 2081 O O . VAL A 1 277 ? 23.785 -5.247 -3.296 1.00 59.06 277 VAL A O 1
ATOM 2084 N N . ASP A 1 278 ? 22.619 -6.732 -4.549 1.00 63.97 278 ASP A N 1
ATOM 2085 C CA . ASP A 1 278 ? 22.952 -7.908 -3.733 1.00 63.97 278 ASP A CA 1
ATOM 2086 C C . ASP A 1 278 ? 24.449 -7.890 -3.404 1.00 63.97 278 ASP A C 1
ATOM 2088 O O . ASP A 1 278 ? 25.226 -7.390 -4.214 1.00 63.97 278 ASP A O 1
ATOM 2092 N N . GLU A 1 279 ? 24.887 -8.447 -2.269 1.00 64.31 279 GLU A N 1
ATOM 2093 C CA . GLU A 1 279 ? 26.305 -8.417 -1.840 1.00 64.31 279 GLU A CA 1
ATOM 2094 C C . GLU A 1 279 ? 27.312 -8.815 -2.947 1.00 64.31 279 GLU A C 1
ATOM 2096 O O . GLU A 1 279 ? 28.486 -8.460 -2.891 1.00 64.31 279 GLU A O 1
ATOM 2101 N N . ALA A 1 280 ? 26.849 -9.513 -3.988 1.00 72.56 280 ALA A N 1
ATOM 2102 C CA . ALA A 1 280 ? 27.594 -9.879 -5.186 1.00 72.56 280 ALA A CA 1
ATOM 2103 C C . ALA A 1 280 ? 27.682 -8.811 -6.305 1.00 72.56 280 ALA A C 1
ATOM 2105 O O . ALA A 1 280 ? 28.271 -9.089 -7.347 1.00 72.56 280 ALA A O 1
ATOM 2106 N N . GLY A 1 281 ? 27.073 -7.630 -6.174 1.00 81.19 281 GLY A N 1
ATOM 2107 C CA . GLY A 1 281 ? 27.015 -6.636 -7.251 1.00 81.19 281 GLY A CA 1
ATOM 2108 C C . GLY A 1 281 ? 26.177 -7.085 -8.461 1.00 81.19 281 GLY A C 1
ATOM 2109 O O . GLY A 1 281 ? 26.314 -6.522 -9.548 1.00 81.19 281 GLY A O 1
ATOM 2110 N N . LYS A 1 282 ? 25.344 -8.128 -8.310 1.00 88.56 282 LYS A N 1
ATOM 2111 C CA . LYS A 1 282 ? 24.608 -8.726 -9.428 1.00 88.56 282 LYS A CA 1
ATOM 2112 C C . LYS A 1 282 ? 23.468 -7.807 -9.859 1.00 88.56 282 LYS A C 1
ATOM 2114 O O . LYS A 1 282 ? 22.560 -7.496 -9.095 1.00 88.56 282 LYS A O 1
ATOM 2119 N N . ILE A 1 283 ? 23.519 -7.411 -11.121 1.00 88.44 283 ILE A N 1
ATOM 2120 C CA . ILE A 1 283 ? 22.472 -6.646 -11.780 1.00 88.44 283 ILE A CA 1
ATOM 2121 C C . ILE A 1 283 ? 21.269 -7.568 -12.054 1.00 88.44 283 ILE A C 1
ATOM 2123 O O . ILE A 1 283 ? 21.472 -8.640 -12.636 1.00 88.44 283 ILE A O 1
ATOM 2127 N N . PRO A 1 284 ? 20.034 -7.176 -11.683 1.00 93.56 284 PRO A N 1
ATOM 2128 C CA . PRO A 1 284 ? 18.854 -7.975 -11.981 1.00 93.56 284 PRO A CA 1
ATOM 2129 C C . PRO A 1 284 ? 18.626 -8.130 -13.488 1.00 93.56 284 PRO A C 1
ATOM 2131 O O . PRO A 1 284 ? 18.771 -7.187 -14.262 1.00 93.56 284 PRO A O 1
ATOM 2134 N N . THR A 1 285 ? 18.234 -9.327 -13.895 1.00 94.00 285 THR A N 1
ATOM 2135 C CA . THR A 1 285 ? 17.825 -9.680 -15.258 1.00 94.00 285 THR A CA 1
ATOM 2136 C C . THR A 1 285 ? 16.357 -9.323 -15.513 1.00 94.00 285 THR A C 1
ATOM 2138 O O . THR A 1 285 ? 15.572 -9.150 -14.578 1.00 94.00 285 THR A O 1
ATOM 2141 N N . PHE A 1 286 ? 15.947 -9.289 -16.786 1.00 95.19 286 PHE A N 1
ATOM 2142 C CA . PHE A 1 286 ? 14.538 -9.104 -17.159 1.00 95.19 286 PHE A CA 1
ATOM 2143 C C . PHE A 1 286 ? 13.616 -10.151 -16.513 1.00 95.19 286 PHE A C 1
ATOM 2145 O O . PHE A 1 286 ? 12.551 -9.808 -15.999 1.00 95.19 286 PHE A O 1
ATOM 2152 N N . ASP A 1 287 ? 14.021 -11.426 -16.494 1.00 96.38 287 ASP A N 1
ATOM 2153 C CA . ASP A 1 287 ? 13.224 -12.487 -15.872 1.00 96.38 287 ASP A CA 1
ATOM 2154 C C . ASP A 1 287 ? 13.073 -12.275 -14.358 1.00 96.38 287 ASP A C 1
ATOM 2156 O O . ASP A 1 287 ? 11.982 -12.476 -13.824 1.00 96.38 287 ASP A O 1
ATOM 2160 N N . GLU A 1 288 ? 14.124 -11.816 -13.670 1.00 95.38 288 GLU A N 1
ATOM 2161 C CA . GLU A 1 288 ? 14.062 -11.455 -12.246 1.00 95.38 288 GLU A CA 1
ATOM 2162 C C . GLU A 1 288 ? 13.111 -10.267 -12.016 1.00 95.38 288 GLU A C 1
ATOM 2164 O O . GLU A 1 288 ? 12.252 -10.343 -11.138 1.00 95.38 288 GLU A O 1
ATOM 2169 N N . ALA A 1 289 ? 13.165 -9.221 -12.848 1.00 96.38 289 ALA A N 1
ATOM 2170 C CA . ALA A 1 289 ? 12.245 -8.082 -12.763 1.00 96.38 289 ALA A CA 1
ATOM 2171 C C . ALA A 1 289 ? 10.782 -8.473 -13.051 1.00 96.38 289 ALA A C 1
ATOM 2173 O O . ALA A 1 289 ? 9.860 -8.035 -12.356 1.00 96.38 289 ALA A O 1
ATOM 2174 N N . ARG A 1 290 ? 10.548 -9.348 -14.036 1.00 97.44 290 ARG A N 1
ATOM 2175 C CA . ARG A 1 290 ? 9.217 -9.892 -14.340 1.00 97.44 290 ARG A CA 1
ATOM 2176 C C . ARG A 1 290 ? 8.680 -10.738 -13.185 1.00 97.44 290 ARG A C 1
ATOM 2178 O O . ARG A 1 290 ? 7.508 -10.621 -12.831 1.00 97.44 290 ARG A O 1
ATOM 2185 N N . ASN A 1 291 ? 9.525 -11.572 -12.581 1.00 97.56 291 ASN A N 1
ATOM 2186 C CA . ASN A 1 291 ? 9.156 -12.367 -11.410 1.00 97.56 291 ASN A CA 1
ATOM 2187 C C . ASN A 1 291 ? 8.872 -11.475 -10.192 1.00 97.56 291 ASN A C 1
ATOM 2189 O O . ASN A 1 291 ? 7.947 -11.764 -9.428 1.00 97.56 291 ASN A O 1
ATOM 2193 N N . ALA A 1 292 ? 9.602 -10.365 -10.037 1.00 97.25 292 ALA A N 1
ATOM 2194 C CA . ALA A 1 292 ? 9.332 -9.371 -9.005 1.00 97.25 292 ALA A CA 1
ATOM 2195 C C . ALA A 1 292 ? 7.956 -8.708 -9.198 1.00 97.25 292 ALA A C 1
ATOM 2197 O O . ALA A 1 292 ? 7.195 -8.595 -8.239 1.00 97.25 292 ALA A O 1
ATOM 2198 N N . LEU A 1 293 ? 7.575 -8.357 -10.434 1.00 98.25 293 LEU A N 1
ATOM 2199 C CA . LEU A 1 293 ? 6.228 -7.855 -10.745 1.00 98.25 293 LEU A CA 1
ATOM 2200 C C . LEU A 1 293 ? 5.125 -8.875 -10.439 1.00 98.25 293 LEU A C 1
ATOM 2202 O O . LEU A 1 293 ? 4.088 -8.513 -9.882 1.00 98.25 293 LEU A O 1
ATOM 2206 N N . ALA A 1 294 ? 5.335 -10.146 -10.787 1.00 98.12 294 ALA A N 1
ATOM 2207 C CA . ALA A 1 294 ? 4.381 -11.208 -10.470 1.00 98.12 294 ALA A CA 1
ATOM 2208 C C . ALA A 1 294 ? 4.220 -11.381 -8.949 1.00 98.12 294 ALA A C 1
ATOM 2210 O O . ALA A 1 294 ? 3.099 -11.476 -8.448 1.00 98.12 294 ALA A O 1
ATOM 2211 N N . SER A 1 295 ? 5.335 -11.341 -8.214 1.00 97.62 295 SER A N 1
ATOM 2212 C CA . SER A 1 295 ? 5.348 -11.410 -6.748 1.00 97.62 295 SER A CA 1
ATOM 2213 C C . SER A 1 295 ? 4.640 -10.208 -6.123 1.00 97.62 295 SER A C 1
ATOM 2215 O O . SER A 1 295 ? 3.836 -10.386 -5.213 1.00 97.62 295 SER A O 1
ATOM 2217 N N . TRP A 1 296 ? 4.856 -9.002 -6.661 1.00 98.25 296 TRP A N 1
ATOM 2218 C CA . TRP A 1 296 ? 4.150 -7.792 -6.235 1.00 98.25 296 TRP A CA 1
ATOM 2219 C C . TRP A 1 296 ? 2.650 -7.964 -6.418 1.00 98.25 296 TRP A C 1
ATOM 2221 O O . TRP A 1 296 ? 1.891 -7.742 -5.482 1.00 98.25 296 TRP A O 1
ATOM 2231 N N . SER A 1 297 ? 2.205 -8.379 -7.606 1.00 98.25 297 SER A N 1
ATOM 2232 C CA . SER A 1 297 ? 0.779 -8.574 -7.883 1.00 98.25 297 SER A CA 1
ATOM 2233 C C . SER A 1 297 ? 0.141 -9.594 -6.938 1.00 98.25 297 SER A C 1
ATOM 2235 O O . SER A 1 297 ? -1.004 -9.405 -6.533 1.00 98.25 297 SER A O 1
ATOM 2237 N N . SER A 1 298 ? 0.862 -10.662 -6.585 1.00 98.06 298 SER A N 1
ATOM 2238 C CA . SER A 1 298 ? 0.389 -11.651 -5.614 1.00 98.06 298 SER A CA 1
ATOM 2239 C C . SER A 1 298 ? 0.285 -11.061 -4.207 1.00 98.06 298 SER A C 1
ATOM 2241 O O . SER A 1 298 ? -0.715 -11.276 -3.532 1.00 98.06 298 SER A O 1
ATOM 2243 N N . GLU A 1 299 ? 1.294 -10.311 -3.765 1.00 97.69 299 GLU A N 1
ATOM 2244 C CA . GLU A 1 299 ? 1.303 -9.648 -2.456 1.00 97.69 299 GLU A CA 1
ATOM 2245 C C . GLU A 1 299 ? 0.178 -8.605 -2.349 1.00 97.69 299 GLU A C 1
ATOM 2247 O O . GLU A 1 299 ? -0.543 -8.568 -1.356 1.00 97.69 299 GLU A O 1
ATOM 2252 N N . ALA A 1 300 ? -0.027 -7.817 -3.408 1.00 97.38 300 ALA A N 1
ATOM 2253 C CA . ALA A 1 300 ? -1.107 -6.841 -3.538 1.00 97.38 300 ALA A CA 1
ATOM 2254 C C . ALA A 1 300 ? -2.498 -7.484 -3.414 1.00 97.38 300 ALA A C 1
ATOM 2256 O O . ALA A 1 300 ? -3.383 -6.943 -2.755 1.00 97.38 300 ALA A O 1
ATOM 2257 N N . PHE A 1 301 ? -2.683 -8.660 -4.017 1.00 97.69 301 PHE A N 1
ATOM 2258 C CA . PHE A 1 301 ? -3.924 -9.420 -3.901 1.00 97.69 301 PHE A CA 1
ATOM 2259 C C . PHE A 1 301 ? -4.142 -9.944 -2.475 1.00 97.69 301 PHE A C 1
ATOM 2261 O O . PHE A 1 301 ? -5.214 -9.749 -1.910 1.00 97.69 301 PHE A O 1
ATOM 2268 N N . LEU A 1 302 ? -3.119 -10.560 -1.871 1.00 97.00 302 LEU A N 1
ATOM 2269 C CA . LEU A 1 302 ? -3.206 -11.092 -0.507 1.00 97.00 302 LEU A CA 1
ATOM 2270 C C . LEU A 1 302 ? -3.520 -9.995 0.515 1.00 97.00 302 LEU A C 1
ATOM 2272 O O . LEU A 1 302 ? -4.363 -10.197 1.389 1.00 97.00 302 LEU A O 1
ATOM 2276 N N . ILE A 1 303 ? -2.867 -8.834 0.403 1.00 96.94 303 ILE A N 1
ATOM 2277 C CA . ILE A 1 303 ? -3.127 -7.723 1.318 1.00 96.94 303 ILE A CA 1
ATOM 2278 C C . ILE A 1 303 ? -4.490 -7.075 1.061 1.00 96.94 303 ILE A C 1
ATOM 2280 O O . ILE A 1 303 ? -5.125 -6.646 2.017 1.00 96.94 303 ILE A O 1
ATOM 2284 N N . GLY A 1 304 ? -4.969 -7.050 -0.187 1.00 96.88 304 GLY A N 1
ATOM 2285 C CA . GLY A 1 304 ? -6.315 -6.576 -0.519 1.00 96.88 304 GLY A CA 1
ATOM 2286 C C . GLY A 1 304 ? -7.413 -7.440 0.105 1.00 96.88 304 GLY A C 1
ATOM 2287 O O . GLY A 1 304 ? -8.329 -6.913 0.725 1.00 96.88 304 GLY A O 1
ATOM 2288 N N . GLU A 1 305 ? -7.289 -8.769 0.035 1.00 96.50 305 GLU A N 1
ATOM 2289 C CA . GLU A 1 305 ? -8.230 -9.690 0.694 1.00 96.50 305 GLU A CA 1
ATOM 2290 C C . GLU A 1 305 ? -8.232 -9.506 2.219 1.00 96.50 305 GLU A C 1
ATOM 2292 O O . GLU A 1 305 ? -9.296 -9.444 2.834 1.00 96.50 305 GLU A O 1
ATOM 2297 N N . PHE A 1 306 ? -7.046 -9.346 2.816 1.00 95.56 306 PHE A N 1
ATOM 2298 C CA . PHE A 1 306 ? -6.899 -9.066 4.244 1.00 95.56 306 PHE A CA 1
ATOM 2299 C C . PHE A 1 306 ? -7.525 -7.722 4.651 1.00 95.56 306 PHE A C 1
ATOM 2301 O O . PHE A 1 306 ? -8.224 -7.638 5.660 1.00 95.56 306 PHE A O 1
ATOM 2308 N N . ILE A 1 307 ? -7.296 -6.667 3.863 1.00 95.56 307 ILE A N 1
ATOM 2309 C CA . ILE A 1 307 ? -7.901 -5.348 4.079 1.00 95.56 307 ILE A CA 1
ATOM 2310 C C . ILE A 1 307 ? -9.420 -5.446 3.986 1.00 95.56 307 ILE A C 1
ATOM 2312 O O . ILE A 1 307 ? -10.101 -4.924 4.861 1.00 95.56 307 ILE A O 1
ATOM 2316 N N . ARG A 1 308 ? -9.955 -6.161 2.990 1.00 95.12 308 ARG A N 1
ATOM 2317 C CA . ARG A 1 308 ? -11.401 -6.340 2.828 1.00 95.12 308 ARG A CA 1
ATOM 2318 C C . ARG A 1 308 ? -12.033 -7.021 4.038 1.00 95.12 308 ARG A C 1
ATOM 2320 O O . ARG A 1 308 ? -13.056 -6.540 4.512 1.00 95.12 308 ARG A O 1
ATOM 2327 N N . GLU A 1 309 ? -11.425 -8.093 4.549 1.00 93.06 309 GLU A N 1
ATOM 2328 C CA . GLU A 1 309 ? -11.889 -8.770 5.771 1.00 93.06 309 GLU A CA 1
ATOM 2329 C C . GLU A 1 309 ? -11.932 -7.794 6.955 1.00 93.06 309 GLU A C 1
ATOM 2331 O O . GLU A 1 309 ? -12.916 -7.734 7.691 1.00 93.06 309 GLU A O 1
ATOM 2336 N N . TRP A 1 310 ? -10.900 -6.966 7.117 1.00 92.69 310 TRP A N 1
ATOM 2337 C CA . TRP A 1 310 ? -10.861 -6.013 8.221 1.00 92.69 310 TRP A CA 1
ATOM 2338 C C . TRP A 1 310 ? -11.833 -4.839 8.050 1.00 92.69 310 TRP A C 1
ATOM 2340 O O . TRP A 1 310 ? -12.478 -4.422 9.012 1.00 92.69 310 TRP A O 1
ATOM 2350 N N . THR A 1 311 ? -11.983 -4.322 6.832 1.00 91.19 311 THR A N 1
ATOM 2351 C CA . THR A 1 311 ? -12.971 -3.289 6.509 1.00 91.19 311 THR A CA 1
ATOM 2352 C C . THR A 1 311 ? -14.390 -3.814 6.726 1.00 91.19 311 THR A C 1
ATOM 2354 O O . THR A 1 311 ? -15.221 -3.081 7.255 1.00 91.19 311 THR A O 1
ATOM 2357 N N . GLU A 1 312 ? -14.668 -5.084 6.410 1.00 90.69 312 GLU A N 1
ATOM 2358 C CA . GLU A 1 312 ? -15.944 -5.742 6.716 1.00 90.69 312 GLU A CA 1
ATOM 2359 C C . GLU A 1 312 ? -16.183 -5.833 8.230 1.00 90.69 312 GLU A C 1
ATOM 2361 O O . GLU A 1 312 ? -17.260 -5.464 8.699 1.00 90.69 312 GLU A O 1
ATOM 2366 N N . LEU A 1 313 ? -15.167 -6.212 9.014 1.00 87.56 313 LEU A N 1
ATOM 2367 C CA . LEU A 1 313 ? -15.251 -6.189 10.479 1.00 87.56 313 LEU A CA 1
ATOM 2368 C C . LEU A 1 313 ? -15.561 -4.783 11.013 1.00 87.56 313 LEU A C 1
ATOM 2370 O O . LEU A 1 313 ? -16.444 -4.625 11.852 1.00 87.56 313 LEU A O 1
ATOM 2374 N N . CYS A 1 314 ? -14.890 -3.742 10.511 1.00 88.31 314 CYS A N 1
ATOM 2375 C CA . CYS A 1 314 ? -15.211 -2.361 10.877 1.00 88.31 314 CYS A CA 1
ATOM 2376 C C . CYS A 1 314 ? -16.612 -1.938 10.424 1.00 88.31 314 CYS A C 1
ATOM 2378 O O . CYS A 1 314 ? -17.282 -1.200 11.143 1.00 88.31 314 CYS A O 1
ATOM 2380 N N . ALA A 1 315 ? -17.064 -2.383 9.253 1.00 88.00 315 ALA A N 1
ATOM 2381 C CA . ALA A 1 315 ? -18.379 -2.048 8.727 1.00 88.00 315 ALA A CA 1
ATOM 2382 C C . ALA A 1 315 ? -19.496 -2.657 9.578 1.00 88.00 315 ALA A C 1
ATOM 2384 O O . ALA A 1 315 ? -20.443 -1.947 9.893 1.00 88.00 315 ALA A O 1
ATOM 2385 N N . ILE A 1 316 ? -19.369 -3.915 10.016 1.00 86.06 316 ILE A N 1
ATOM 2386 C CA . ILE A 1 316 ? -20.332 -4.553 10.932 1.00 86.06 316 ILE A CA 1
ATOM 2387 C C . ILE A 1 316 ? -20.474 -3.725 12.216 1.00 86.06 316 ILE A C 1
ATOM 2389 O O . ILE A 1 316 ? -21.584 -3.452 12.670 1.00 86.06 316 ILE A O 1
ATOM 2393 N N . GLU A 1 317 ? -19.349 -3.261 12.755 1.00 81.69 317 GLU A N 1
ATOM 2394 C CA . GLU A 1 317 ? -19.291 -2.448 13.971 1.00 81.69 317 GLU A CA 1
ATOM 2395 C C . GLU A 1 317 ? -19.883 -1.040 13.785 1.00 81.69 317 GLU A C 1
ATOM 2397 O O . GLU A 1 317 ? -20.519 -0.499 14.688 1.00 81.69 317 GLU A O 1
ATOM 2402 N N . ILE A 1 318 ? -19.693 -0.433 12.610 1.00 84.38 318 ILE A N 1
ATOM 2403 C CA . ILE A 1 318 ? -20.216 0.900 12.281 1.00 84.38 318 ILE A CA 1
ATOM 2404 C C . ILE A 1 318 ? -21.713 0.848 11.953 1.00 84.38 318 ILE A C 1
ATOM 2406 O O . ILE A 1 318 ? -22.476 1.669 12.458 1.00 84.38 318 ILE A O 1
ATOM 2410 N N . VAL A 1 319 ? -22.135 -0.096 11.111 1.00 82.62 319 VAL A N 1
ATOM 2411 C CA . VAL A 1 319 ? -23.527 -0.247 10.658 1.00 82.62 319 VAL A CA 1
ATOM 2412 C C . VAL A 1 319 ? -24.415 -0.715 11.803 1.00 82.62 319 VAL A C 1
ATOM 2414 O O . VAL A 1 319 ? -25.537 -0.233 11.929 1.00 82.62 319 VAL A O 1
ATOM 2417 N N . GLY A 1 320 ? -23.905 -1.591 12.678 1.00 74.69 320 GLY A N 1
ATOM 2418 C CA . GLY A 1 320 ? -24.615 -1.996 13.890 1.00 74.69 320 GLY A CA 1
ATOM 2419 C C . GLY A 1 320 ? -25.032 -0.806 14.759 1.00 74.69 320 GLY A C 1
ATOM 2420 O O . GLY A 1 320 ? -26.096 -0.851 15.368 1.00 74.69 320 GLY A O 1
ATOM 2421 N N . TRP A 1 321 ? -24.239 0.271 14.754 1.00 72.56 321 TRP A N 1
ATOM 2422 C CA . TRP A 1 321 ? -24.558 1.517 15.447 1.00 72.56 321 TRP A CA 1
ATOM 2423 C C . TRP A 1 321 ? -25.582 2.372 14.695 1.00 72.56 321 TRP A C 1
ATOM 2425 O O . TRP A 1 321 ? -26.551 2.828 15.292 1.00 72.56 321 TRP A O 1
ATOM 2435 N N . GLU A 1 322 ? -25.386 2.588 13.391 1.00 79.69 322 GLU A N 1
ATOM 2436 C CA . GLU A 1 322 ? -26.274 3.447 12.588 1.00 79.69 322 GLU A CA 1
ATOM 2437 C C . GLU A 1 322 ? -27.710 2.898 12.543 1.00 79.69 322 GLU A C 1
ATOM 2439 O O . GLU A 1 322 ? -28.655 3.670 12.674 1.00 79.69 322 GLU A O 1
ATOM 2444 N N . ALA A 1 323 ? -27.871 1.572 12.481 1.00 78.31 323 ALA A N 1
ATOM 2445 C CA . ALA A 1 323 ? -29.183 0.927 12.502 1.00 78.31 323 ALA A CA 1
ATOM 2446 C C . ALA A 1 323 ? -29.926 1.067 13.845 1.00 78.31 323 ALA A C 1
ATOM 2448 O O . ALA A 1 323 ? -31.151 1.051 13.862 1.00 78.31 323 ALA A O 1
ATOM 2449 N N . GLU A 1 324 ? -29.209 1.176 14.970 1.00 68.62 324 GLU A N 1
ATOM 2450 C CA . GLU A 1 324 ? -29.831 1.340 16.294 1.00 68.62 324 GLU A CA 1
ATOM 2451 C C . GLU A 1 324 ? -30.285 2.785 16.531 1.00 68.62 324 GLU A C 1
ATOM 2453 O O . GLU A 1 324 ? -31.317 3.016 17.151 1.00 68.62 324 GLU A O 1
ATOM 2458 N N . VAL A 1 325 ? -29.554 3.756 15.972 1.00 69.69 325 VAL A N 1
ATOM 2459 C CA . VAL A 1 325 ? -29.968 5.166 15.981 1.00 69.69 325 VAL A CA 1
ATOM 2460 C C . VAL A 1 325 ? -31.243 5.364 15.159 1.00 69.69 325 VAL A C 1
ATOM 2462 O O . VAL A 1 325 ? -32.139 6.067 15.607 1.00 69.69 325 VAL A O 1
ATOM 2465 N N . GLU A 1 326 ? -31.349 4.719 13.994 1.00 75.50 326 GLU A N 1
ATOM 2466 C CA . GLU A 1 326 ? -32.528 4.829 13.122 1.00 75.50 326 GLU A CA 1
ATOM 2467 C C . GLU A 1 326 ? -33.767 4.152 13.741 1.00 75.50 326 GLU A C 1
ATOM 2469 O O . GLU A 1 326 ? -34.855 4.720 13.712 1.00 75.50 326 GLU A O 1
ATOM 2474 N N . SER A 1 327 ? -33.613 2.993 14.400 1.00 70.81 327 SER A N 1
ATOM 2475 C CA . SER A 1 327 ? -34.746 2.324 15.063 1.00 70.81 327 SER A CA 1
ATOM 2476 C C . SER A 1 327 ? -35.332 3.105 16.244 1.00 70.81 327 SER A C 1
ATOM 2478 O O . SER A 1 327 ? -36.526 2.989 16.509 1.00 70.81 327 SER A O 1
ATOM 2480 N N . ASP A 1 328 ? -34.511 3.891 16.947 1.00 64.44 328 ASP A N 1
ATOM 2481 C CA . ASP A 1 328 ? -34.963 4.730 18.067 1.00 64.44 328 ASP A CA 1
ATOM 2482 C C . ASP A 1 328 ? -35.730 5.984 17.585 1.00 64.44 328 ASP A C 1
ATOM 2484 O O . ASP A 1 328 ? -36.523 6.555 18.343 1.00 64.44 328 ASP A O 1
ATOM 2488 N N . GLU A 1 329 ? -35.497 6.432 16.343 1.00 72.69 329 GLU A N 1
ATOM 2489 C CA . GLU A 1 329 ? -36.205 7.570 15.738 1.00 72.69 329 GLU A CA 1
ATOM 2490 C C . GLU A 1 329 ? -37.622 7.172 15.288 1.00 72.69 329 GLU A C 1
ATOM 2492 O O . GLU A 1 329 ? -38.571 7.897 15.584 1.00 72.69 329 GLU A O 1
ATOM 2497 N N . ASP A 1 330 ? -37.792 5.989 14.686 1.00 73.38 330 ASP A N 1
ATOM 2498 C CA . ASP A 1 330 ? -39.088 5.512 14.173 1.00 73.38 330 ASP A CA 1
ATOM 2499 C C . ASP A 1 330 ? -40.102 5.118 15.270 1.00 73.38 330 ASP A C 1
ATOM 2501 O O . ASP A 1 330 ? -41.307 5.108 15.025 1.00 73.38 330 ASP A O 1
ATOM 2505 N N . GLU A 1 331 ? -39.654 4.766 16.483 1.00 69.25 331 GLU A N 1
ATOM 2506 C CA . GLU A 1 331 ? -40.551 4.349 17.580 1.00 69.25 331 GLU A CA 1
ATOM 2507 C C . GLU A 1 331 ? -41.163 5.543 18.350 1.00 69.25 331 GLU A C 1
ATOM 2509 O O . GLU A 1 331 ? -42.056 5.355 19.181 1.00 69.25 331 GLU A O 1
ATOM 2514 N N . ASN A 1 332 ? -40.699 6.771 18.078 1.00 59.06 332 ASN A N 1
ATOM 2515 C CA . ASN A 1 332 ? -41.141 8.001 18.749 1.00 59.06 332 ASN A CA 1
ATOM 2516 C C . ASN A 1 332 ? -42.094 8.893 17.920 1.00 59.06 332 ASN A C 1
ATOM 2518 O O . ASN A 1 332 ? -42.586 9.885 18.470 1.00 59.06 332 ASN A O 1
ATOM 2522 N N . ASP A 1 333 ? -42.375 8.545 16.659 1.00 58.06 333 ASP A N 1
ATOM 2523 C CA . ASP A 1 333 ? -43.344 9.226 15.773 1.00 58.06 333 ASP A CA 1
ATOM 2524 C C . ASP A 1 333 ? -44.724 8.529 15.750 1.00 58.06 333 ASP A C 1
ATOM 2526 O O . ASP A 1 333 ? -45.756 9.250 15.736 1.00 58.06 333 ASP A O 1
#

Sequence (333 aa):
MSKRLASFGGPSAPSSSPTSGQSPNSKPAKTSGKNNPKLKDATPSSPGPTSPRRENKVTSHSIGSVRAARTASIALKEPRARSESGTQSLVRITLKRAASELDEWESIISRRALKCAKLLVDLTTELENALGMVPPDAQPRSRILGPRLKELDKARAELKGHLADLSVIFSSLTTRVSKLESTLAEFIETNGLDIAERTALWDDKTWALAKFVSHGAGVLRPLNRSRHTIDLLARQITAYSLSTGLDSTLSVGDSYSSGSTLVSEEEGWVPASMPVVDEAGKIPTFDEARNALASWSSEAFLIGEFIREWTELCAIEIVGWEAEVESDEDEND